Protein AF-A0A1G9ZPM6-F1 (afdb_monomer_lite)

pLDDT: mean 89.43, std 8.9, range [43.12, 97.5]

Foldseek 3Di:
DPPPDVVVVVDPDDPDQQADFQWDWWKWWFWADPVRHTPPDTDTQPDWPDKDKDKDWDKDWQFDPPDPVRHTDDIDTDDIWIKIKTKGQDDDLVNVLLQLLWDKDKDWDAWDKDWFDKDFDAAFDKDFDQAFLWDPKWKWFPDKDAKDKFFKDWPDDDAFPWGKGKDWHAQDPAKWKKKKFFAFKAPDAQALHPTWIWMDIRDPPDDTDDIDRADQDWDDDPRGMTMHIGGHGRGMDDGGIMIMIIIHHIGITFDEPQQKDDDRVVSRRRMIGGHNRHPQHHRGMMTMIIIHDTDMDIDIDGPPNPWIKTWMWIFIDTPGHFTKIKTFGMWTKDWDDDFDDPPDDDRTMTMIMIIFDFCCVVVVPARTMDIDGPD

Secondary structure (DSSP, 8-state):
-----GGGTSPPSS--TTS--B--EEEEEEEPPTTS---S-PEE---EEEEEEEEEEEEEEEE-SSSTT--EEEEEEEEEEEEEEEEE----HHHHHHHTT-EEEEEEE--EEEEEEEEEE-TTEEEE-SSSS-EEEEEEEEEEEPPEEPPPEESS-SS---EEEEEE----SS-EEEEEEEEE--SSTT--TT-EEEEEES-TTSPPPPPEE--SSPEE-GGGEEEEEE--TT----TT-EEEEEEEPPEEEPPBTTTBB--HHHHTTTEEEE-TT--SPTTEEEEEEEEE--EEEEEEETT--S--EEEEEEEE--SBS--EEEEEEEEEEEEEEEEE-SSSSSPPEEEEEEEEPP-TTT-SSSSSEEEEE--

Structure (mmCIF, N/CA/C/O backbone):
data_AF-A0A1G9ZPM6-F1
#
_entry.id   AF-A0A1G9ZPM6-F1
#
loop_
_atom_site.group_PDB
_atom_site.id
_atom_site.type_symbol
_atom_site.label_atom_id
_atom_site.label_alt_id
_atom_site.label_comp_id
_atom_site.label_asym_id
_atom_site.label_entity_id
_atom_site.label_seq_id
_atom_site.pdbx_PDB_ins_code
_atom_site.Cartn_x
_atom_site.Cartn_y
_atom_site.Cartn_z
_atom_site.occupancy
_atom_site.B_iso_or_equiv
_atom_site.auth_seq_id
_atom_site.auth_comp_id
_atom_site.auth_asym_id
_atom_site.auth_atom_id
_atom_site.pdbx_PDB_model_num
ATOM 1 N N . MET A 1 1 ? -32.302 -15.565 52.094 1.00 43.12 1 MET A N 1
ATOM 2 C CA . MET A 1 1 ? -31.490 -14.335 52.180 1.00 43.12 1 MET A CA 1
ATOM 3 C C . MET A 1 1 ? -30.224 -14.688 52.952 1.00 43.12 1 MET A C 1
ATOM 5 O O . MET A 1 1 ? -30.285 -14.822 54.166 1.00 43.12 1 MET A O 1
ATOM 9 N N . PHE A 1 2 ? -29.119 -14.986 52.264 1.00 43.81 2 PHE A N 1
ATOM 10 C CA . PHE A 1 2 ? -27.817 -15.063 52.931 1.00 43.81 2 PHE A CA 1
ATOM 11 C C . PHE A 1 2 ? -27.361 -13.618 53.142 1.00 43.81 2 PHE A C 1
ATOM 13 O O . PHE A 1 2 ? -27.160 -12.905 52.164 1.00 43.81 2 PHE A O 1
ATOM 20 N N . ASN A 1 3 ? -27.262 -13.170 54.396 1.00 47.06 3 ASN A N 1
ATOM 21 C CA . ASN A 1 3 ? -26.647 -11.882 54.720 1.00 47.06 3 ASN A CA 1
ATOM 22 C C . ASN A 1 3 ? -25.144 -11.999 54.443 1.00 47.06 3 ASN A C 1
ATOM 24 O O . ASN A 1 3 ? -24.368 -12.400 55.310 1.00 47.06 3 ASN A O 1
ATOM 28 N N . PHE A 1 4 ? -24.753 -11.717 53.203 1.00 53.91 4 PHE A N 1
ATOM 29 C CA . PHE A 1 4 ? -23.359 -11.544 52.827 1.00 53.91 4 PHE A CA 1
ATOM 30 C C . PHE A 1 4 ? -22.902 -10.188 53.364 1.00 53.91 4 PHE A C 1
ATOM 32 O O . PHE A 1 4 ? -23.288 -9.136 52.860 1.00 53.91 4 PHE A O 1
ATOM 39 N N . ASP A 1 5 ? -22.131 -10.218 54.444 1.00 63.00 5 ASP A N 1
ATOM 40 C CA . ASP A 1 5 ? -21.586 -9.016 55.058 1.00 63.00 5 ASP A CA 1
ATOM 41 C C . ASP A 1 5 ? -20.347 -8.556 54.278 1.00 63.00 5 ASP A C 1
ATOM 43 O O . ASP A 1 5 ? -19.243 -9.069 54.475 1.00 63.00 5 ASP A O 1
ATOM 47 N N . LEU A 1 6 ? -20.533 -7.591 53.373 1.00 64.44 6 LEU A N 1
ATOM 48 C CA . LEU A 1 6 ? -19.437 -6.958 52.631 1.00 64.44 6 LEU A CA 1
ATOM 49 C C . LEU A 1 6 ? -18.390 -6.337 53.569 1.00 64.44 6 LEU A C 1
ATOM 51 O O . LEU A 1 6 ? -17.217 -6.274 53.204 1.00 64.44 6 LEU A O 1
ATOM 55 N N . GLN A 1 7 ? -18.766 -5.951 54.796 1.00 63.56 7 GLN A N 1
ATOM 56 C CA . GLN A 1 7 ? -17.832 -5.388 55.774 1.00 63.56 7 GLN A CA 1
ATOM 57 C C . GLN A 1 7 ? -16.847 -6.427 56.323 1.00 63.56 7 GLN A C 1
ATOM 59 O O . GLN A 1 7 ? -15.816 -6.044 56.860 1.00 63.56 7 GLN A O 1
ATOM 64 N N . ARG A 1 8 ? -17.105 -7.734 56.158 1.00 59.44 8 ARG A N 1
ATOM 65 C CA . ARG A 1 8 ? -16.121 -8.788 56.480 1.00 59.44 8 ARG A CA 1
ATOM 66 C C . ARG A 1 8 ? -15.035 -8.945 55.420 1.00 59.44 8 ARG A C 1
ATOM 68 O O . ARG A 1 8 ? -13.970 -9.473 55.729 1.00 59.44 8 ARG A O 1
ATOM 75 N N . PHE A 1 9 ? -15.307 -8.524 54.185 1.00 62.97 9 PHE A N 1
ATOM 76 C CA . PHE A 1 9 ? -14.339 -8.535 53.084 1.00 62.97 9 PHE A CA 1
ATOM 77 C C . PHE A 1 9 ? -13.653 -7.178 52.906 1.00 62.97 9 PHE A C 1
ATOM 79 O O . PHE A 1 9 ? -12.525 -7.122 52.413 1.00 62.97 9 PHE A O 1
ATOM 86 N N . ALA A 1 10 ? -14.297 -6.095 53.349 1.00 59.88 10 ALA A N 1
ATOM 87 C CA . ALA A 1 10 ? -13.626 -4.831 53.600 1.00 59.88 10 ALA A CA 1
ATOM 88 C C . ALA A 1 10 ? -12.666 -5.011 54.788 1.00 59.88 10 ALA A C 1
ATOM 90 O O . ALA A 1 10 ? -13.067 -5.418 55.878 1.00 59.88 10 ALA A O 1
ATOM 91 N N . ARG A 1 11 ? -11.371 -4.751 54.586 1.00 59.53 11 ARG A N 1
ATOM 92 C CA . ARG A 1 11 ? -10.401 -4.788 55.688 1.00 59.53 11 ARG A CA 1
ATOM 93 C C . ARG A 1 11 ? -10.688 -3.629 56.652 1.00 59.53 11 ARG A C 1
ATOM 95 O O . ARG A 1 11 ? -11.246 -2.610 56.251 1.00 59.53 11 ARG A O 1
ATOM 102 N N . ALA A 1 12 ? -10.343 -3.805 57.930 1.00 56.78 12 ALA A N 1
ATOM 103 C CA . ALA A 1 12 ? -10.620 -2.829 58.985 1.00 56.78 12 ALA A CA 1
ATOM 104 C C . ALA A 1 12 ? -10.199 -1.404 58.573 1.00 56.78 12 ALA A C 1
ATOM 106 O O . ALA A 1 12 ? -9.110 -1.209 58.034 1.00 56.78 12 ALA A O 1
ATOM 107 N N . SER A 1 13 ? -11.080 -0.432 58.840 1.00 53.78 13 SER A N 1
ATOM 108 C CA . SER A 1 13 ? -10.932 0.994 58.520 1.00 53.78 13 SER A CA 1
ATOM 109 C C . SER A 1 13 ? -9.545 1.538 58.895 1.00 53.78 13 SER A C 1
ATOM 111 O O . SER A 1 13 ? -9.272 1.808 60.064 1.00 53.78 13 SER A O 1
ATOM 113 N N . GLY A 1 14 ? -8.693 1.734 57.887 1.00 60.62 14 GLY A N 1
ATOM 114 C CA . GLY A 1 14 ? -7.351 2.307 57.974 1.00 60.62 14 GLY A CA 1
ATOM 115 C C . GLY A 1 14 ? -6.785 2.545 56.570 1.00 60.62 14 GLY A C 1
ATOM 116 O O . GLY A 1 14 ? -7.245 1.933 55.610 1.00 60.62 14 GLY A O 1
ATOM 117 N N . SER A 1 15 ? -5.814 3.454 56.427 1.00 66.12 15 SER A N 1
ATOM 118 C CA . SER A 1 15 ? -5.108 3.646 55.151 1.00 66.12 15 SER A CA 1
ATOM 119 C C . SER A 1 15 ? -4.204 2.440 54.898 1.00 66.12 15 SER A C 1
ATOM 121 O O . SER A 1 15 ? -3.139 2.323 55.506 1.00 66.12 15 SER A O 1
ATOM 123 N N . ASN A 1 16 ? -4.653 1.515 54.049 1.00 68.94 16 ASN A N 1
ATOM 124 C CA . ASN A 1 16 ? -3.922 0.295 53.735 1.00 68.94 16 ASN A CA 1
ATOM 125 C C . ASN A 1 16 ? -3.268 0.410 52.364 1.00 68.94 16 ASN A C 1
ATOM 127 O O . ASN A 1 16 ? -3.902 0.718 51.358 1.00 68.94 16 ASN A O 1
ATOM 131 N N . ALA A 1 17 ? -1.985 0.077 52.318 1.00 71.19 17 ALA A N 1
ATOM 132 C CA . ALA A 1 17 ? -1.193 0.149 51.101 1.00 71.19 17 ALA A CA 1
ATOM 133 C C . ALA A 1 17 ? -1.642 -0.868 50.020 1.00 71.19 17 ALA A C 1
ATOM 135 O O . ALA A 1 17 ? -1.248 -0.730 48.864 1.00 71.19 17 ALA A O 1
ATOM 136 N N . GLU A 1 18 ? -2.439 -1.873 50.397 1.00 70.44 18 GLU A N 1
ATOM 137 C CA . GLU A 1 18 ? -3.008 -2.918 49.527 1.00 70.44 18 GLU A CA 1
ATOM 138 C C . GLU A 1 18 ? -4.308 -2.489 48.824 1.00 70.44 18 GLU A C 1
ATOM 140 O O . GLU A 1 18 ? -4.729 -3.140 47.875 1.00 70.44 18 GLU A O 1
ATOM 145 N N . ASP A 1 19 ? -4.943 -1.398 49.265 1.00 73.38 19 ASP A N 1
ATOM 146 C CA . ASP A 1 19 ? -6.141 -0.848 48.609 1.00 73.38 19 ASP A CA 1
ATOM 147 C C . ASP A 1 19 ? -5.768 0.153 47.495 1.00 73.38 19 ASP A C 1
ATOM 149 O O . ASP A 1 19 ? -6.628 0.648 46.768 1.00 73.38 19 ASP A O 1
ATOM 153 N N . LEU A 1 20 ? -4.469 0.445 47.340 1.00 81.88 20 LEU A N 1
ATOM 154 C CA . LEU A 1 20 ? -3.934 1.265 46.257 1.00 81.88 20 LEU A CA 1
ATOM 155 C C . LEU A 1 20 ? -3.862 0.440 44.971 1.00 81.88 20 LEU A C 1
ATOM 157 O O . LEU A 1 20 ? -3.212 -0.603 44.940 1.00 81.88 20 LEU A O 1
ATOM 161 N N . MET A 1 21 ? -4.484 0.942 43.907 1.00 82.19 21 MET A N 1
ATOM 162 C CA . MET A 1 21 ? -4.543 0.262 42.617 1.00 82.19 21 MET A CA 1
ATOM 163 C C . MET A 1 21 ? -3.513 0.833 41.641 1.00 82.19 21 MET A C 1
ATOM 165 O O . MET A 1 21 ? -3.539 2.020 41.319 1.00 82.19 21 MET A O 1
ATOM 169 N N . LEU A 1 22 ? -2.636 -0.033 41.137 1.00 86.62 22 LEU A N 1
ATOM 170 C CA . LEU A 1 22 ? -1.854 0.188 39.926 1.00 86.62 22 LEU A CA 1
ATOM 171 C C . LEU A 1 22 ? -2.395 -0.768 38.862 1.00 86.62 22 LEU A C 1
ATOM 173 O O . LEU A 1 22 ? -2.007 -1.936 38.811 1.00 86.62 22 LEU A O 1
ATOM 177 N N . GLY A 1 23 ? -3.363 -0.273 38.091 1.00 85.88 23 GLY A N 1
ATOM 178 C CA . GLY A 1 23 ? -4.152 -1.071 37.161 1.00 85.88 23 GLY A CA 1
ATOM 179 C C . GLY A 1 23 ? -3.334 -1.604 35.987 1.00 85.88 23 GLY A C 1
ATOM 180 O O . GLY A 1 23 ? -2.568 -0.873 35.370 1.00 85.88 23 GLY A O 1
ATOM 181 N N . ALA A 1 24 ? -3.546 -2.875 35.682 1.00 90.31 24 ALA A N 1
ATOM 182 C CA . ALA A 1 24 ? -3.179 -3.534 34.441 1.00 90.31 24 ALA A CA 1
ATOM 183 C C . ALA A 1 24 ? -4.217 -4.637 34.198 1.00 90.31 24 ALA A C 1
ATOM 185 O O . ALA A 1 24 ? -4.926 -5.047 35.126 1.00 90.31 24 ALA A O 1
ATOM 186 N N . GLY A 1 25 ? -4.371 -5.072 32.955 1.00 93.06 25 GLY A N 1
ATOM 187 C CA . GLY A 1 25 ? -5.345 -6.101 32.634 1.00 93.06 25 GLY A CA 1
ATOM 188 C C . GLY A 1 25 ? -5.528 -6.310 31.145 1.00 93.06 25 GLY A C 1
ATOM 189 O O . GLY A 1 25 ? -4.939 -5.620 30.316 1.00 93.06 25 GLY A O 1
ATOM 190 N N . THR A 1 26 ? -6.377 -7.276 30.826 1.00 95.00 26 THR A N 1
ATOM 191 C CA . THR A 1 26 ? -6.689 -7.675 29.459 1.00 95.00 26 THR A CA 1
ATOM 192 C C . THR A 1 26 ? -8.137 -7.353 29.132 1.00 95.00 26 THR A C 1
ATOM 194 O O . THR A 1 26 ? -9.034 -7.573 29.950 1.00 95.00 26 THR A O 1
ATOM 197 N N . VAL A 1 27 ? -8.368 -6.866 27.914 1.00 95.94 27 VAL A N 1
ATOM 198 C CA . VAL A 1 27 ? -9.701 -6.556 27.400 1.00 95.94 27 VAL A CA 1
ATOM 199 C C . VAL A 1 27 ? -10.060 -7.538 26.292 1.00 95.94 27 VAL A C 1
ATOM 201 O O . VAL A 1 27 ? -9.282 -7.770 25.365 1.00 95.94 27 VAL A O 1
ATOM 204 N N . TYR A 1 28 ? -11.263 -8.092 26.383 1.00 96.06 28 TYR A N 1
ATOM 205 C CA . TYR A 1 28 ? -11.868 -8.904 25.342 1.00 96.06 28 TYR A CA 1
ATOM 206 C C . TYR A 1 28 ? -13.174 -8.279 24.879 1.00 96.06 28 TYR A C 1
ATOM 208 O O . TYR A 1 28 ? -13.963 -7.791 25.693 1.00 96.06 28 TYR A O 1
ATOM 216 N N . PHE A 1 29 ? -13.435 -8.366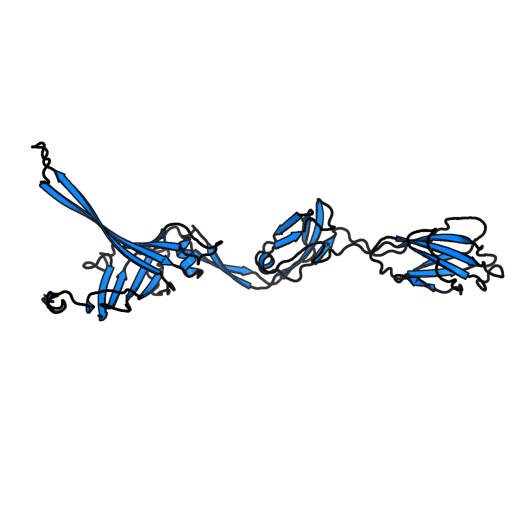 23.581 1.00 95.44 29 PHE A N 1
ATOM 217 C CA . PHE A 1 29 ? -14.684 -7.924 22.986 1.00 95.44 29 PHE A CA 1
ATOM 218 C C . PHE A 1 29 ? -15.294 -9.018 22.118 1.00 95.44 29 PHE A C 1
ATOM 220 O O . PHE A 1 29 ? -14.640 -9.613 21.266 1.00 95.44 29 PHE A O 1
ATOM 227 N N . GLU A 1 30 ? -16.579 -9.261 22.318 1.00 95.06 30 GLU A N 1
ATOM 228 C CA . GLU A 1 30 ? -17.388 -10.138 21.486 1.00 95.06 30 GLU A CA 1
ATOM 229 C C . GLU A 1 30 ? -18.383 -9.278 20.718 1.00 95.06 30 GLU A C 1
ATOM 231 O O . GLU A 1 30 ? -19.314 -8.733 21.307 1.00 95.06 30 GLU A O 1
ATOM 236 N N . ARG A 1 31 ? -18.230 -9.182 19.397 1.00 92.69 31 ARG A N 1
ATOM 237 C CA . ARG A 1 31 ? -19.213 -8.500 18.551 1.00 92.69 31 ARG A CA 1
ATOM 238 C C . ARG A 1 31 ? -20.458 -9.374 18.395 1.00 92.69 31 ARG A C 1
ATOM 240 O O . ARG A 1 31 ? -20.356 -10.545 18.033 1.00 92.69 31 ARG A O 1
ATOM 247 N N . PHE A 1 32 ? -21.633 -8.796 18.623 1.00 93.12 32 PHE A N 1
ATOM 248 C CA . PHE A 1 32 ? -22.908 -9.456 18.359 1.00 93.12 32 PHE A CA 1
ATOM 249 C C . PHE A 1 32 ? -23.191 -9.524 16.857 1.00 93.12 32 PHE A C 1
ATOM 251 O O . PHE A 1 32 ? -22.712 -8.711 16.059 1.00 93.12 32 PHE A O 1
ATOM 258 N N . THR A 1 33 ? -23.994 -10.508 16.466 1.00 87.38 33 THR A N 1
ATOM 259 C CA . THR A 1 33 ? -24.477 -10.662 15.089 1.00 87.38 33 THR A CA 1
ATOM 260 C C . THR A 1 33 ? -25.351 -9.474 14.667 1.00 87.38 33 THR A C 1
ATOM 262 O O . THR A 1 33 ? -25.787 -8.671 15.493 1.00 87.38 33 THR A O 1
ATOM 265 N N . LYS A 1 34 ? -25.677 -9.360 13.369 1.00 81.81 34 LYS A N 1
ATOM 266 C CA . LYS A 1 34 ? -26.583 -8.303 12.866 1.00 81.81 34 LYS A CA 1
ATOM 267 C C . LYS A 1 34 ? -27.977 -8.360 13.511 1.00 81.81 34 LYS A C 1
ATOM 269 O O . LYS A 1 34 ? -28.673 -7.351 13.549 1.00 81.81 34 LYS A O 1
ATOM 274 N N . GLN A 1 35 ? -28.363 -9.521 14.036 1.00 84.19 35 GLN A N 1
ATOM 275 C CA . GLN A 1 35 ? -29.603 -9.761 14.769 1.00 84.19 35 GLN A CA 1
ATOM 276 C C . GLN A 1 35 ? -29.512 -9.359 16.252 1.00 84.19 35 GLN A C 1
ATOM 278 O O . GLN A 1 35 ? -30.532 -9.342 16.931 1.00 84.19 35 GLN A O 1
ATOM 283 N N . GLY A 1 36 ? -28.326 -8.981 16.740 1.00 82.44 36 GLY A N 1
ATOM 284 C CA . GLY A 1 36 ? -28.088 -8.601 18.133 1.00 82.44 36 GLY A CA 1
ATOM 285 C C . GLY A 1 36 ? -27.777 -9.776 19.059 1.00 82.44 36 GLY A C 1
ATOM 286 O O . GLY A 1 36 ? -27.738 -9.580 20.269 1.00 82.44 36 GLY A O 1
ATOM 287 N N . GLU A 1 37 ? -27.540 -10.967 18.505 1.00 87.00 37 GLU A N 1
ATOM 288 C CA . GLU A 1 37 ? -27.259 -12.173 19.287 1.00 87.00 37 GLU A CA 1
ATOM 289 C C . GLU A 1 37 ? -25.756 -12.337 19.573 1.00 87.00 37 GLU A C 1
ATOM 291 O O . GLU A 1 37 ? -24.946 -12.080 18.668 1.00 87.00 37 GLU A O 1
ATOM 296 N N . PRO A 1 38 ? -25.376 -12.813 20.774 1.00 88.50 38 PRO A N 1
ATOM 297 C CA . PRO A 1 38 ? -24.012 -13.226 21.094 1.00 88.50 38 PRO A CA 1
ATOM 298 C C . PRO A 1 38 ? -23.495 -14.312 20.139 1.00 88.50 38 PRO A C 1
ATOM 300 O O . PRO A 1 38 ? -24.234 -15.200 19.716 1.00 88.50 38 PRO A O 1
ATOM 303 N N . THR A 1 39 ? -22.209 -14.254 19.808 1.00 87.88 39 THR A N 1
ATOM 304 C CA . THR A 1 39 ? -21.502 -15.262 19.000 1.00 87.88 39 THR A CA 1
ATOM 305 C C . THR A 1 39 ? -20.779 -16.307 19.856 1.00 87.88 39 THR A C 1
ATOM 307 O O . THR A 1 39 ? -20.433 -17.375 19.357 1.00 87.88 39 THR A O 1
ATOM 310 N N . GLY A 1 40 ? -20.541 -16.012 21.135 1.00 86.12 40 GLY A N 1
ATOM 311 C CA . GLY A 1 40 ? -19.741 -16.804 22.068 1.00 86.12 40 GLY A CA 1
ATOM 312 C C . GLY A 1 40 ? -18.228 -16.702 21.850 1.00 86.12 40 GLY A C 1
ATOM 313 O O . GLY A 1 40 ? -17.477 -17.398 22.531 1.00 86.12 40 GLY A O 1
ATOM 314 N N . ILE A 1 41 ? -17.766 -15.867 20.912 1.00 87.81 41 ILE A N 1
ATOM 315 C CA . ILE A 1 41 ? -16.351 -15.755 20.541 1.00 87.81 41 ILE A CA 1
ATOM 316 C C . ILE A 1 41 ? -15.802 -14.415 21.030 1.00 87.81 41 ILE A C 1
ATOM 318 O O . ILE A 1 41 ? -16.115 -13.356 20.489 1.00 87.81 41 ILE A O 1
ATOM 322 N N . LEU A 1 42 ? -14.945 -14.477 22.047 1.00 89.88 42 LEU A N 1
ATOM 323 C CA . LEU A 1 42 ? -14.233 -13.320 22.580 1.00 89.88 42 LEU A CA 1
ATOM 324 C C . LEU A 1 42 ? -12.969 -13.054 21.756 1.00 89.88 42 LEU A C 1
ATOM 326 O O . LEU A 1 42 ? -12.091 -13.911 21.659 1.00 89.88 42 LEU A O 1
ATOM 330 N N . HIS A 1 43 ? -12.866 -11.856 21.188 1.00 91.19 43 HIS A N 1
ATOM 331 C CA . HIS A 1 43 ? -11.659 -11.373 20.529 1.00 91.19 43 HIS A CA 1
ATOM 332 C C . HIS A 1 43 ? -10.785 -10.606 21.525 1.00 91.19 43 HIS A C 1
ATOM 334 O O . HIS A 1 43 ? -11.293 -9.802 22.304 1.00 91.19 43 HIS A O 1
ATOM 340 N N . HIS A 1 44 ? -9.478 -10.857 21.502 1.00 93.44 44 HIS A N 1
ATOM 341 C CA . HIS A 1 44 ? -8.511 -10.155 22.341 1.00 93.44 44 HIS A CA 1
ATOM 342 C C . HIS A 1 44 ? -8.204 -8.776 21.745 1.00 93.44 44 HIS A C 1
ATOM 344 O O . HIS A 1 44 ? -7.752 -8.683 20.609 1.00 93.44 44 HIS A O 1
ATOM 350 N N . CYS A 1 45 ? -8.410 -7.709 22.516 1.00 92.38 45 CYS A N 1
ATOM 351 C CA . CYS A 1 45 ? -8.294 -6.324 22.042 1.00 92.38 45 CYS A CA 1
ATOM 352 C C . CYS A 1 45 ? -6.853 -5.798 21.918 1.00 92.38 45 CYS A C 1
ATOM 354 O O . CYS A 1 45 ? -6.659 -4.647 21.538 1.00 92.38 45 CYS A O 1
ATOM 356 N N . GLY A 1 46 ? -5.855 -6.628 22.220 1.00 91.62 46 GLY A N 1
ATOM 357 C CA . GLY A 1 46 ? -4.448 -6.224 22.204 1.00 91.62 46 GLY A CA 1
ATOM 358 C C . GLY A 1 46 ? -4.106 -5.339 23.398 1.00 91.62 46 GLY A C 1
ATOM 359 O O . GLY A 1 46 ? -4.777 -5.395 24.434 1.00 91.62 46 GLY A O 1
ATOM 360 N N . ASN A 1 47 ? -3.061 -4.528 23.258 1.00 92.06 47 ASN A N 1
ATOM 361 C CA . ASN A 1 47 ? -2.715 -3.513 24.239 1.00 92.06 47 ASN A CA 1
ATOM 362 C C . ASN A 1 47 ? -3.727 -2.350 24.241 1.00 92.06 47 ASN A C 1
ATOM 364 O O . ASN A 1 47 ? -3.950 -1.680 23.227 1.00 92.06 47 ASN A O 1
ATOM 368 N N . VAL A 1 48 ? -4.314 -2.107 25.415 1.00 93.62 48 VAL A N 1
ATOM 369 C CA . VAL A 1 48 ? -5.253 -1.015 25.684 1.00 93.62 48 VAL A CA 1
ATOM 370 C C . VAL A 1 48 ? -4.656 -0.151 26.794 1.00 93.62 48 VAL A C 1
ATOM 372 O O . VAL A 1 48 ? -4.694 -0.523 27.966 1.00 93.62 48 VAL A O 1
ATOM 375 N N . ASP A 1 49 ? -4.102 1.003 26.425 1.00 93.44 49 ASP A N 1
ATOM 376 C CA . ASP A 1 49 ? -3.313 1.861 27.324 1.00 93.44 49 ASP A CA 1
ATOM 377 C C . ASP A 1 49 ? -4.149 2.482 28.448 1.00 93.44 49 ASP A C 1
ATOM 379 O O . ASP A 1 49 ? -3.635 2.826 29.514 1.00 93.44 49 ASP A O 1
ATOM 383 N N . SER A 1 50 ? -5.452 2.650 28.219 1.00 93.38 50 SER A N 1
ATOM 384 C CA . SER A 1 50 ? -6.370 3.132 29.245 1.00 93.38 50 SER A CA 1
ATOM 385 C C . SER A 1 50 ? -7.731 2.465 29.141 1.00 93.38 50 SER A C 1
ATOM 387 O O . SER A 1 50 ? -8.241 2.247 28.045 1.00 93.38 50 SER A O 1
ATOM 389 N N . PHE A 1 51 ? -8.327 2.165 30.295 1.00 94.50 51 PHE A N 1
ATOM 390 C CA . PHE A 1 51 ? -9.681 1.635 30.424 1.00 94.50 51 PHE A CA 1
ATOM 391 C C . PHE A 1 51 ? -10.404 2.417 31.520 1.00 94.50 51 PHE A C 1
ATOM 393 O O . PHE A 1 51 ? -10.167 2.211 32.710 1.00 94.50 51 PHE A O 1
ATOM 400 N N . ASN A 1 52 ? -11.275 3.340 31.123 1.00 94.69 52 ASN A N 1
ATOM 401 C CA . ASN A 1 52 ? -11.920 4.274 32.042 1.00 94.69 52 ASN A CA 1
ATOM 402 C C . ASN A 1 52 ? -13.425 4.019 32.099 1.00 94.69 52 ASN A C 1
ATOM 404 O O . ASN A 1 52 ? -14.131 4.351 31.151 1.00 94.69 52 ASN A O 1
ATOM 408 N N . LEU A 1 53 ? -13.923 3.474 33.213 1.00 94.25 53 LEU A N 1
ATOM 409 C CA . LEU A 1 53 ? -15.357 3.312 33.475 1.00 94.25 53 LEU A CA 1
ATOM 410 C C . LEU A 1 53 ? -15.920 4.557 34.178 1.00 94.25 53 LEU A C 1
ATOM 412 O O . LEU A 1 53 ? -15.499 4.903 35.279 1.00 94.25 53 LEU A O 1
ATOM 416 N N . THR A 1 54 ? -16.906 5.199 33.560 1.00 94.00 54 THR A N 1
ATOM 417 C CA . THR A 1 54 ? -17.621 6.371 34.080 1.00 94.00 54 THR A CA 1
ATOM 418 C C . THR A 1 54 ? -19.097 6.038 34.274 1.00 94.00 54 THR A C 1
ATOM 420 O O . THR A 1 54 ? -19.753 5.581 33.339 1.00 94.00 54 THR A O 1
ATOM 423 N N . THR A 1 55 ? -19.639 6.314 35.462 1.00 90.62 55 THR A N 1
ATOM 424 C CA . THR A 1 55 ? -21.082 6.225 35.732 1.00 90.62 55 THR A CA 1
ATOM 425 C C . THR A 1 55 ? -21.676 7.627 35.784 1.00 90.62 55 THR A C 1
ATOM 427 O O . THR A 1 55 ? -21.376 8.410 36.682 1.00 90.62 55 THR A O 1
ATOM 430 N N . GLU A 1 56 ? -22.531 7.943 34.820 1.00 88.50 56 GLU A N 1
ATOM 431 C CA . GLU A 1 56 ? -23.231 9.217 34.704 1.00 88.50 56 GLU A CA 1
ATOM 432 C C . GLU A 1 56 ? -24.625 9.091 35.324 1.00 88.50 56 GLU A C 1
ATOM 434 O O . GLU A 1 56 ? -25.406 8.213 34.949 1.00 88.50 56 GLU A O 1
ATOM 439 N N . VAL A 1 57 ? -24.950 9.981 36.264 1.00 88.75 57 VAL A N 1
ATOM 440 C CA . VAL A 1 57 ? -26.261 10.039 36.919 1.00 88.75 57 VAL A CA 1
ATOM 441 C C . VAL A 1 57 ? -26.910 11.376 36.592 1.00 88.75 57 VAL A C 1
ATOM 443 O O . VAL A 1 57 ? -26.372 12.430 36.920 1.00 88.75 57 VAL A O 1
ATOM 446 N N . THR A 1 58 ? -28.069 11.346 35.938 1.00 87.75 58 THR A N 1
ATOM 447 C CA . THR A 1 58 ? -28.838 12.553 35.615 1.00 87.75 58 THR A CA 1
ATOM 448 C C . THR A 1 58 ? -29.989 12.709 36.597 1.00 87.75 58 THR A C 1
ATOM 450 O O . THR A 1 58 ? -30.862 11.838 36.688 1.00 87.75 58 THR A O 1
ATOM 453 N N . THR A 1 59 ? -30.017 13.830 37.315 1.00 90.12 59 THR A N 1
ATOM 454 C CA . THR A 1 59 ? -31.063 14.159 38.288 1.00 90.12 59 THR A CA 1
ATOM 455 C C . THR A 1 59 ? -31.932 15.316 37.803 1.00 90.12 59 THR A C 1
ATOM 457 O O . THR A 1 59 ? -31.505 16.178 37.037 1.00 90.12 59 THR A O 1
ATOM 460 N N . VAL A 1 60 ? -33.187 15.328 38.245 1.00 86.81 60 VAL A N 1
ATOM 461 C CA . VAL A 1 60 ? -34.073 16.486 38.142 1.00 86.81 60 VAL A CA 1
ATOM 462 C C . VAL A 1 60 ? -34.292 17.012 39.549 1.00 86.81 60 VAL A C 1
ATOM 464 O O . VAL A 1 60 ? -34.783 16.292 40.421 1.00 86.81 60 VAL A O 1
ATOM 467 N N . SER A 1 61 ? -33.929 18.273 39.762 1.00 88.88 61 SER A N 1
ATOM 468 C CA . SER A 1 61 ? -34.072 18.959 41.040 1.00 88.88 61 SER A CA 1
ATOM 469 C C . SER A 1 61 ? -35.229 19.957 41.018 1.00 88.88 61 SER A C 1
ATOM 471 O O . SER A 1 61 ? -35.500 20.642 40.027 1.00 88.88 61 SER A O 1
ATOM 473 N N . LYS A 1 62 ? -35.943 20.043 42.139 1.00 86.31 62 LYS A N 1
ATOM 474 C CA . LYS A 1 62 ? -36.993 21.026 42.383 1.00 86.31 62 LYS A CA 1
ATOM 475 C C . LYS A 1 62 ? -36.550 21.951 43.501 1.00 86.31 62 LYS A C 1
ATOM 477 O O . LYS A 1 62 ? -36.562 21.570 44.667 1.00 86.31 62 LYS A O 1
ATOM 482 N N . ASN A 1 63 ? -36.247 23.192 43.141 1.00 86.94 63 ASN A N 1
ATOM 483 C CA . ASN A 1 63 ? -35.984 24.246 44.112 1.00 86.94 63 ASN A CA 1
ATOM 484 C C . ASN A 1 63 ? -37.283 24.951 44.512 1.00 86.94 63 ASN A C 1
ATOM 486 O O . ASN A 1 63 ? -38.184 25.177 43.689 1.00 86.94 63 ASN A O 1
ATOM 490 N N . SER A 1 64 ? -37.365 25.324 45.786 1.00 78.38 64 SER A N 1
ATOM 491 C CA . SER A 1 64 ? -38.438 26.139 46.330 1.00 78.38 64 SER A CA 1
ATOM 492 C C . SER A 1 64 ? -38.515 27.443 45.558 1.00 78.38 64 SER A C 1
ATOM 494 O O . SER A 1 64 ? -37.513 28.089 45.264 1.00 78.38 64 SER A O 1
ATOM 496 N N . SER A 1 65 ? -39.727 27.825 45.178 1.00 83.88 65 SER A N 1
ATOM 497 C CA . SER A 1 65 ? -39.983 29.108 44.515 1.00 83.88 65 SER A CA 1
ATOM 498 C C . SER A 1 65 ? -40.610 30.131 45.455 1.00 83.88 65 SER A C 1
ATOM 500 O O . SER A 1 65 ? -41.012 31.198 45.008 1.00 83.88 65 SER A O 1
ATOM 502 N N . MET A 1 66 ? -40.706 29.794 46.743 1.00 76.81 66 MET A N 1
ATOM 503 C CA . MET A 1 66 ? -41.400 30.594 47.752 1.00 76.81 66 MET A CA 1
ATOM 504 C C . MET A 1 66 ? -40.494 31.628 48.422 1.00 76.81 66 MET A C 1
ATOM 506 O O . MET A 1 66 ? -40.990 32.592 48.996 1.00 76.81 66 MET A O 1
ATOM 510 N N . THR A 1 67 ? -39.176 31.449 48.342 1.00 64.19 67 THR A N 1
ATOM 511 C CA . THR A 1 67 ? -38.187 32.378 48.892 1.00 64.19 67 THR A CA 1
ATOM 512 C C . THR A 1 67 ? -37.109 32.662 47.854 1.00 64.19 67 THR A C 1
ATOM 514 O O . THR A 1 67 ? -36.823 31.842 46.976 1.00 64.19 67 THR A O 1
ATOM 517 N N . SER A 1 68 ? -36.490 33.839 47.946 1.00 72.75 68 SER A N 1
ATOM 518 C CA . SER A 1 68 ? -35.373 34.221 47.073 1.00 72.75 68 SER A CA 1
ATOM 519 C C . SER A 1 68 ? -34.166 33.287 47.208 1.00 72.75 68 SER A C 1
ATOM 521 O O . SER A 1 68 ? -33.373 33.205 46.277 1.00 72.75 68 SER A O 1
ATOM 523 N N . ALA A 1 69 ? -34.058 32.555 48.322 1.00 77.31 69 ALA A N 1
ATOM 524 C CA . ALA A 1 69 ? -32.983 31.607 48.600 1.00 77.31 69 ALA A CA 1
ATOM 525 C C . ALA A 1 69 ? -33.023 30.338 47.725 1.00 77.31 69 ALA A C 1
ATOM 527 O O . ALA A 1 69 ? -32.004 29.668 47.604 1.00 77.31 69 ALA A O 1
ATOM 528 N N . ARG A 1 70 ? -34.165 30.023 47.084 1.00 76.38 70 ARG A N 1
ATOM 529 C CA . ARG A 1 70 ? -34.317 28.900 46.132 1.00 76.38 70 ARG A CA 1
ATOM 530 C C . ARG A 1 70 ? -33.762 27.559 46.646 1.00 76.38 70 ARG A C 1
ATOM 532 O O . ARG A 1 70 ? -33.097 26.836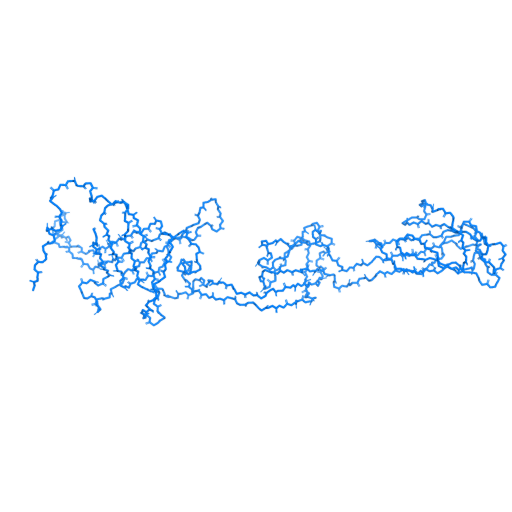 45.911 1.00 76.38 70 ARG A O 1
ATOM 539 N N . GLU A 1 71 ? -34.066 27.223 47.895 1.00 83.25 71 GLU A N 1
ATOM 540 C CA . GLU A 1 71 ? -33.592 25.999 48.558 1.00 83.25 71 GLU A CA 1
ATOM 541 C C . GLU A 1 71 ? -34.086 24.724 47.852 1.00 83.25 71 GLU A C 1
ATOM 543 O O . GLU A 1 71 ? -35.229 24.667 47.390 1.00 83.25 71 GLU A O 1
ATOM 548 N N . LEU A 1 72 ? -33.240 23.694 47.773 1.00 85.69 72 LEU A N 1
ATOM 549 C CA . LEU A 1 72 ? -33.570 22.408 47.153 1.00 85.69 72 LEU A CA 1
ATOM 550 C C . LEU A 1 72 ? -34.637 21.665 47.971 1.00 85.69 72 LEU A C 1
ATOM 552 O O . LEU A 1 72 ? -34.419 21.350 49.136 1.00 85.69 72 LEU A O 1
ATOM 556 N N . MET A 1 73 ? -35.786 21.368 47.360 1.00 82.31 73 MET A N 1
ATOM 557 C CA . MET A 1 73 ? -36.891 20.652 48.013 1.00 82.31 73 MET A CA 1
ATOM 558 C C . MET A 1 73 ? -36.886 19.154 47.719 1.00 82.31 73 MET A C 1
ATOM 560 O O . MET A 1 73 ? -37.256 18.357 48.575 1.00 82.31 73 MET A O 1
ATOM 564 N N . ALA A 1 74 ? -36.535 18.774 46.492 1.00 77.50 74 ALA A N 1
ATOM 565 C CA . ALA A 1 74 ? -36.501 17.384 46.063 1.00 77.50 74 ALA A CA 1
ATOM 566 C C . ALA A 1 74 ? -35.522 17.216 44.904 1.00 77.50 74 ALA A C 1
ATOM 568 O O . ALA A 1 74 ? -35.419 18.089 44.043 1.00 77.50 74 ALA A O 1
ATOM 569 N N . GLU A 1 75 ? -34.856 16.072 44.860 1.00 85.44 75 GLU A N 1
ATOM 570 C CA . GLU A 1 75 ? -34.014 15.648 43.751 1.00 85.44 75 GLU A CA 1
ATOM 571 C C . GLU A 1 75 ? -34.346 14.193 43.428 1.00 85.44 75 GLU A C 1
ATOM 573 O O . GLU A 1 75 ? -34.469 13.364 44.330 1.00 85.44 75 GLU A O 1
ATOM 578 N N . VAL A 1 76 ? -34.549 13.892 42.146 1.00 84.44 76 VAL A N 1
ATOM 579 C CA . VAL A 1 76 ? -34.885 12.544 41.679 1.00 84.44 76 VAL A CA 1
ATOM 580 C C . VAL A 1 76 ? -33.964 12.162 40.530 1.00 84.44 76 VAL A C 1
ATOM 582 O O . VAL A 1 76 ? -33.858 12.891 39.544 1.00 84.44 76 VAL A O 1
ATOM 585 N N . THR A 1 77 ? -33.326 10.998 40.631 1.00 85.31 77 THR A N 1
ATOM 586 C CA . THR A 1 77 ? -32.542 10.411 39.540 1.00 85.31 77 THR A CA 1
ATOM 587 C C . THR A 1 77 ? -33.459 9.912 38.431 1.00 85.31 77 THR A C 1
ATOM 589 O O . THR A 1 77 ? -34.360 9.112 38.669 1.00 85.31 77 THR A O 1
ATOM 592 N N . THR A 1 78 ? -33.206 10.361 37.206 1.00 85.88 78 THR A N 1
ATOM 593 C CA . THR A 1 78 ? -33.988 9.998 36.014 1.00 85.88 78 THR A CA 1
ATOM 594 C C . THR A 1 78 ? -33.272 8.987 35.130 1.00 85.88 78 THR A C 1
ATOM 596 O O . THR A 1 78 ? -33.922 8.146 34.514 1.00 85.88 78 THR A O 1
ATOM 599 N N . GLN A 1 79 ? -31.939 9.035 35.094 1.00 83.69 79 GLN A N 1
ATOM 600 C CA . GLN A 1 79 ? -31.131 8.161 34.258 1.00 83.69 79 GLN A CA 1
ATOM 601 C C . GLN A 1 79 ? -29.806 7.833 34.943 1.00 83.69 79 GLN A C 1
ATOM 603 O O . GLN A 1 79 ? -29.192 8.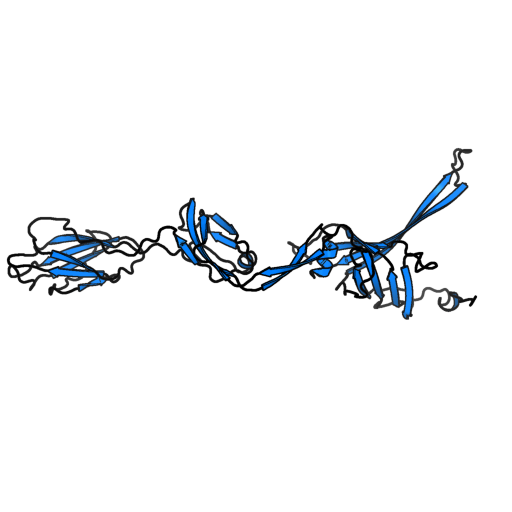688 35.580 1.00 83.69 79 GLN A O 1
ATOM 608 N N . VAL A 1 80 ? -29.374 6.586 34.772 1.00 86.38 80 VAL A N 1
ATOM 609 C CA . VAL A 1 80 ? -28.019 6.126 35.075 1.00 86.38 80 VAL A CA 1
ATOM 610 C C . VAL A 1 80 ? -27.463 5.526 33.789 1.00 86.38 80 VAL A C 1
ATOM 612 O O . VAL A 1 80 ? -28.111 4.666 33.190 1.00 86.38 80 VAL A O 1
ATOM 615 N N . ALA A 1 81 ? -26.302 5.994 33.347 1.00 88.44 81 ALA A N 1
ATOM 616 C CA . ALA A 1 81 ? -25.588 5.462 32.195 1.00 88.44 81 ALA A CA 1
ATOM 617 C C . ALA A 1 81 ? -24.166 5.084 32.608 1.00 88.44 81 ALA A C 1
ATOM 619 O O . ALA A 1 81 ? -23.535 5.799 33.379 1.00 88.44 81 ALA A O 1
ATOM 620 N N . ALA A 1 82 ? -23.654 3.974 32.087 1.00 92.81 82 ALA A N 1
ATOM 621 C CA . ALA A 1 82 ? -22.266 3.579 32.281 1.00 92.81 82 ALA A CA 1
ATOM 622 C C . ALA A 1 82 ? -21.539 3.623 30.937 1.00 92.81 82 ALA A C 1
ATOM 624 O O . ALA A 1 82 ? -21.990 3.025 29.957 1.00 92.81 82 ALA A O 1
ATOM 625 N N . ARG A 1 83 ? -20.429 4.356 30.884 1.00 94.81 83 ARG A N 1
ATOM 626 C CA . ARG A 1 83 ? -19.601 4.525 29.691 1.00 94.81 83 ARG A CA 1
ATOM 627 C C . ARG A 1 83 ? -18.185 4.072 29.970 1.00 94.81 83 ARG A C 1
ATOM 629 O O . ARG A 1 83 ? -17.670 4.298 31.058 1.00 94.81 83 ARG A O 1
ATOM 636 N N . ILE A 1 84 ? -17.565 3.457 28.981 1.00 96.50 84 ILE A N 1
ATOM 637 C CA . ILE A 1 84 ? -16.178 3.021 29.037 1.00 96.50 84 ILE A CA 1
ATOM 638 C C . ILE A 1 84 ? -15.447 3.719 27.907 1.00 96.50 84 ILE A C 1
ATOM 640 O O . ILE A 1 84 ? -15.904 3.657 26.769 1.00 96.50 84 ILE A O 1
ATOM 644 N N . THR A 1 85 ? -14.328 4.361 28.205 1.00 96.69 85 THR A N 1
ATOM 645 C CA . THR A 1 85 ? -13.409 4.866 27.181 1.00 96.69 85 THR A CA 1
ATOM 646 C C . THR A 1 85 ? -12.152 4.014 27.200 1.00 96.69 85 THR A C 1
ATOM 648 O O . THR A 1 85 ? -11.583 3.785 28.270 1.00 96.69 85 THR A O 1
ATOM 651 N N . MET A 1 86 ? -11.752 3.532 26.027 1.00 95.94 86 MET A N 1
ATOM 652 C CA . MET A 1 86 ? -10.587 2.677 25.832 1.00 95.94 86 MET A CA 1
ATOM 653 C C . MET A 1 86 ? -9.660 3.281 24.783 1.00 95.94 86 MET A C 1
ATOM 655 O O . MET A 1 86 ? -10.139 3.643 23.710 1.00 95.94 86 MET A O 1
ATOM 659 N N . ALA A 1 87 ? -8.360 3.351 25.070 1.00 95.12 87 ALA A N 1
ATOM 660 C CA . ALA A 1 87 ? -7.345 3.812 24.120 1.00 95.12 87 ALA A CA 1
ATOM 661 C C . ALA A 1 87 ? -6.555 2.620 23.567 1.00 95.12 87 ALA A C 1
ATOM 663 O O . ALA A 1 87 ? -5.896 1.913 24.325 1.00 95.12 87 ALA A O 1
ATOM 664 N N . PHE A 1 88 ? -6.635 2.401 22.259 1.00 94.50 88 PHE A N 1
ATOM 665 C CA . PHE A 1 88 ? -5.974 1.310 21.551 1.00 94.50 88 PHE A CA 1
ATOM 666 C C . PHE A 1 88 ? -4.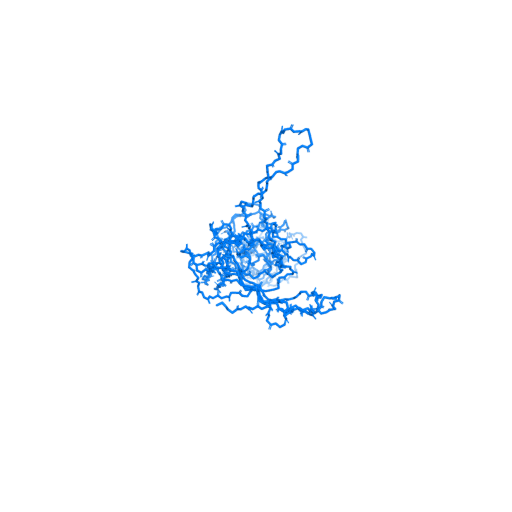717 1.824 20.854 1.00 94.50 88 PHE A C 1
ATOM 668 O O . PHE A 1 88 ? -4.734 2.903 20.260 1.00 94.50 88 PHE A O 1
ATOM 675 N N . THR A 1 89 ? -3.654 1.023 20.876 1.00 93.12 89 THR A N 1
ATOM 676 C CA . THR A 1 89 ? -2.393 1.306 20.163 1.00 93.12 89 THR A CA 1
ATOM 677 C C . THR A 1 89 ? -2.037 0.252 19.116 1.00 93.12 89 THR A C 1
ATOM 679 O O . THR A 1 89 ? -1.144 0.461 18.296 1.00 93.12 89 THR A O 1
ATOM 682 N N . GLU A 1 90 ? -2.765 -0.865 19.073 1.00 91.19 90 GLU A N 1
ATOM 683 C CA . GLU A 1 90 ? -2.568 -1.922 18.081 1.00 91.19 90 GLU A CA 1
ATOM 684 C C . GLU A 1 90 ? -3.504 -1.771 16.872 1.00 91.19 90 GLU A C 1
ATOM 686 O O . GLU A 1 90 ? -4.724 -1.625 16.999 1.00 91.19 90 GLU A O 1
ATOM 691 N N . TYR A 1 91 ? -2.922 -1.859 15.674 1.00 89.88 91 TYR A N 1
ATOM 692 C CA . TYR A 1 91 ? -3.587 -1.679 14.377 1.00 89.88 91 TYR A CA 1
ATOM 693 C C . TYR A 1 91 ? -3.985 -3.016 13.732 1.00 89.88 91 TYR A C 1
ATOM 695 O O . TYR A 1 91 ? -3.808 -3.226 12.531 1.00 89.88 91 TYR A O 1
ATOM 703 N N . ASP A 1 92 ? -4.519 -3.943 14.529 1.00 91.31 92 ASP A N 1
ATOM 704 C CA . ASP A 1 92 ? -5.114 -5.169 13.989 1.00 91.31 92 ASP A CA 1
ATOM 705 C C . ASP A 1 92 ? -6.391 -4.837 13.188 1.00 91.31 92 ASP A C 1
ATOM 707 O O . ASP A 1 92 ? -7.187 -4.007 13.645 1.00 91.31 92 ASP A O 1
ATOM 711 N N . PRO A 1 93 ? -6.654 -5.481 12.032 1.00 91.38 93 PRO A N 1
ATOM 712 C CA . PRO A 1 93 ? -7.844 -5.206 11.232 1.00 91.38 93 PRO A CA 1
ATOM 713 C C . PRO A 1 93 ? -9.171 -5.327 11.989 1.00 91.38 93 PRO A C 1
ATOM 715 O O . PRO A 1 93 ? -10.119 -4.606 11.679 1.00 91.38 93 PRO A O 1
ATOM 718 N N . THR A 1 94 ? -9.250 -6.209 12.987 1.00 89.69 94 THR A N 1
ATOM 719 C CA . THR A 1 94 ? -10.455 -6.420 13.798 1.00 89.69 94 THR A CA 1
ATOM 720 C C . THR A 1 94 ? -10.711 -5.237 14.724 1.00 89.69 94 THR A C 1
ATOM 722 O O . THR A 1 94 ? -11.823 -4.707 14.739 1.00 89.69 94 THR A O 1
ATOM 725 N N . ASN A 1 95 ? -9.687 -4.779 15.448 1.00 91.88 95 ASN A N 1
ATOM 726 C CA . ASN A 1 95 ? -9.801 -3.635 16.356 1.00 91.88 95 ASN A CA 1
ATOM 727 C C . ASN A 1 95 ? -9.945 -2.322 15.581 1.00 91.88 95 ASN A C 1
ATOM 729 O O . ASN A 1 95 ? -10.791 -1.489 15.909 1.00 91.88 95 ASN A O 1
ATOM 733 N N . LEU A 1 96 ? -9.212 -2.180 14.477 1.00 92.25 96 LEU A N 1
ATOM 734 C CA . LEU A 1 96 ? -9.306 -1.014 13.611 1.00 92.25 96 LEU A CA 1
ATOM 735 C C . LEU A 1 96 ? -10.682 -0.921 12.927 1.00 92.25 96 LEU A C 1
ATOM 737 O O . LEU A 1 96 ? -11.195 0.179 12.733 1.00 92.25 96 LEU A O 1
ATOM 741 N N . ALA A 1 97 ? -11.350 -2.047 12.643 1.00 92.62 97 ALA A N 1
ATOM 742 C CA . ALA A 1 97 ? -12.746 -2.030 12.205 1.00 92.62 97 ALA A CA 1
ATOM 743 C C . ALA A 1 97 ? -13.700 -1.495 13.287 1.00 92.62 97 ALA A C 1
ATOM 745 O O . ALA A 1 97 ? -14.683 -0.840 12.945 1.00 92.62 97 ALA A O 1
ATOM 746 N N . LEU A 1 98 ? -13.424 -1.710 14.577 1.00 91.88 98 LEU A N 1
ATOM 747 C CA . LEU A 1 98 ? -14.191 -1.074 15.656 1.00 91.88 98 LEU A CA 1
ATOM 748 C C . LEU A 1 98 ? -13.914 0.437 15.701 1.00 91.88 98 LEU A C 1
ATOM 750 O O . LEU A 1 98 ? -14.859 1.228 15.739 1.00 91.88 98 LEU A O 1
ATOM 754 N N . GLY A 1 99 ? -12.637 0.828 15.621 1.00 92.31 99 GLY A N 1
ATOM 755 C CA . GLY A 1 99 ? -12.190 2.227 15.625 1.00 92.31 99 GLY A CA 1
ATOM 756 C C . GLY A 1 99 ? -12.654 3.042 14.413 1.00 92.31 99 GLY A C 1
ATOM 757 O O . GLY A 1 99 ? -12.872 4.241 14.525 1.00 92.31 99 GLY A O 1
ATOM 758 N N . LEU A 1 100 ? -12.887 2.402 13.265 1.00 93.94 100 LEU A N 1
ATOM 759 C CA . LEU A 1 100 ? -13.417 3.038 12.052 1.00 93.94 100 LEU A CA 1
ATOM 760 C C . LEU A 1 100 ? -14.925 2.830 11.861 1.00 93.94 100 LEU A C 1
ATOM 762 O O . LEU A 1 100 ? -15.453 3.131 10.789 1.00 93.94 100 LEU A O 1
ATOM 766 N N . TYR A 1 101 ? -15.629 2.303 12.868 1.00 93.56 101 TYR A N 1
ATOM 767 C CA . TYR A 1 101 ? -17.067 2.020 12.806 1.00 93.56 101 TYR A CA 1
ATOM 768 C C . TYR A 1 101 ? -17.458 1.197 11.561 1.00 93.56 101 TYR A C 1
ATOM 770 O O . TYR A 1 101 ? -18.355 1.545 10.789 1.00 93.56 101 TYR A O 1
ATOM 778 N N . GLY A 1 102 ? -16.723 0.111 11.329 1.00 93.19 102 GLY A N 1
ATOM 779 C CA . GLY A 1 102 ? -16.747 -0.681 10.106 1.00 93.19 102 GLY A CA 1
ATOM 780 C C . GLY A 1 102 ? -16.931 -2.186 10.304 1.00 93.19 102 GLY A C 1
ATOM 781 O O . GLY A 1 102 ? -17.153 -2.704 11.404 1.00 93.19 102 GLY A O 1
ATOM 782 N N . GLU A 1 103 ? -16.861 -2.906 9.191 1.00 90.75 103 GLU A N 1
ATOM 783 C CA . GLU A 1 103 ? -16.839 -4.370 9.127 1.00 90.75 103 GLU A CA 1
ATOM 784 C C . GLU A 1 103 ? -15.495 -4.835 8.544 1.00 90.75 103 GLU A C 1
ATOM 786 O O . GLU A 1 103 ? -14.898 -4.152 7.704 1.00 90.75 103 GLU A O 1
ATOM 791 N N . THR A 1 104 ? -15.003 -5.985 9.007 1.00 91.75 104 THR A N 1
ATOM 792 C CA . THR A 1 104 ? -13.833 -6.644 8.421 1.00 91.75 104 THR A CA 1
ATOM 793 C C . THR A 1 104 ? -14.238 -7.432 7.181 1.00 91.75 104 THR A C 1
ATOM 795 O O . THR A 1 104 ? -15.373 -7.889 7.042 1.00 91.75 104 THR A O 1
ATOM 798 N N . GLY A 1 105 ? -13.297 -7.602 6.264 1.00 91.75 105 GLY A N 1
ATOM 799 C CA . GLY A 1 105 ? -13.472 -8.396 5.061 1.00 91.75 105 GLY A CA 1
ATOM 800 C C . GLY A 1 105 ? -12.142 -8.930 4.559 1.00 91.75 105 GLY A C 1
ATOM 801 O O . GLY A 1 105 ? -11.086 -8.691 5.146 1.00 91.75 105 GLY A O 1
ATOM 802 N N . VAL A 1 106 ? -12.204 -9.656 3.451 1.00 93.69 106 VAL A N 1
ATOM 803 C CA . VAL A 1 106 ? -11.020 -10.122 2.734 1.00 93.69 106 VAL A CA 1
ATOM 804 C C . VAL A 1 106 ? -11.167 -9.691 1.288 1.00 93.69 106 VAL A C 1
ATOM 806 O O . VAL A 1 106 ? -12.175 -9.997 0.656 1.00 93.69 106 VAL A O 1
ATOM 809 N N . GLU A 1 107 ? -10.174 -8.974 0.783 1.00 93.88 107 GLU A N 1
ATOM 810 C CA . GLU A 1 107 ? -10.049 -8.659 -0.633 1.00 93.88 107 GLU A CA 1
ATOM 811 C C . GLU A 1 107 ? -9.195 -9.739 -1.291 1.00 93.88 107 GLU A C 1
ATOM 813 O O . GLU A 1 107 ? -8.083 -10.028 -0.845 1.00 93.88 107 GLU A O 1
ATOM 818 N N . THR A 1 108 ? -9.756 -10.404 -2.295 1.00 95.25 108 THR A N 1
ATOM 819 C CA . THR A 1 108 ? -9.096 -11.485 -3.027 1.00 95.25 108 THR A CA 1
ATOM 820 C C . THR A 1 108 ? -8.620 -10.966 -4.369 1.00 95.25 108 THR A C 1
ATOM 822 O O . THR A 1 108 ? -9.389 -10.332 -5.091 1.00 95.25 108 THR A O 1
ATOM 825 N N . GLN A 1 109 ? -7.377 -11.279 -4.701 1.00 95.62 109 GLN A N 1
ATOM 826 C CA . GLN A 1 109 ? -6.765 -10.984 -5.985 1.00 95.62 109 GLN A CA 1
ATOM 827 C C . GLN A 1 109 ? -6.275 -12.296 -6.588 1.00 95.62 109 GLN A C 1
ATOM 829 O O . GLN A 1 109 ? -5.536 -13.035 -5.933 1.00 95.62 109 GLN A O 1
ATOM 834 N N . ASP A 1 110 ? -6.700 -12.574 -7.816 1.00 95.94 110 ASP A N 1
ATOM 835 C CA . ASP A 1 110 ? -6.252 -13.741 -8.569 1.00 95.94 110 ASP A CA 1
ATOM 836 C C . ASP A 1 110 ? -4.946 -13.431 -9.305 1.00 95.94 110 ASP A C 1
ATOM 838 O O . ASP A 1 110 ? -4.711 -12.295 -9.727 1.00 95.94 110 ASP A O 1
ATOM 842 N N . GLU A 1 111 ? -4.109 -14.455 -9.459 1.00 97.00 111 GLU A N 1
ATOM 843 C CA . GLU A 1 111 ? -2.868 -14.348 -10.220 1.00 97.00 111 GLU A CA 1
ATOM 844 C C . GLU A 1 111 ? -3.163 -14.171 -11.708 1.00 97.00 111 GLU A C 1
ATOM 846 O O . GLU A 1 111 ? -3.993 -14.891 -12.275 1.00 97.00 111 GLU A O 1
ATOM 851 N N . LYS A 1 112 ? -2.476 -13.222 -12.345 1.00 96.12 112 LYS A N 1
ATOM 852 C CA . LYS A 1 112 ? -2.525 -13.045 -13.796 1.00 96.12 112 LYS A CA 1
ATOM 853 C C . LYS A 1 112 ? -1.366 -12.205 -14.311 1.00 96.12 112 LYS A C 1
ATOM 855 O O . LYS A 1 112 ? -0.899 -11.292 -13.636 1.00 96.12 112 LYS A O 1
ATOM 860 N N . ASP A 1 113 ? -1.019 -12.436 -15.567 1.00 96.94 113 ASP A N 1
ATOM 861 C CA . ASP A 1 113 ? -0.181 -11.528 -16.338 1.00 96.94 113 ASP A CA 1
ATOM 862 C C . ASP A 1 113 ? -1.067 -10.607 -17.170 1.00 96.94 113 ASP A C 1
ATOM 864 O O . ASP A 1 113 ? -1.989 -11.050 -17.865 1.00 96.94 113 ASP A O 1
ATOM 868 N N . VAL A 1 114 ? -0.804 -9.310 -17.076 1.00 95.81 114 VAL A N 1
ATOM 869 C CA . VAL A 1 114 ? -1.415 -8.303 -17.934 1.00 95.81 114 VAL A CA 1
ATOM 870 C C . VAL A 1 114 ? -0.376 -7.885 -18.957 1.00 95.81 114 VAL A C 1
ATOM 872 O O . VAL A 1 114 ? 0.756 -7.568 -18.601 1.00 95.81 114 VAL A O 1
ATOM 875 N N . VAL A 1 115 ? -0.767 -7.918 -20.228 1.00 95.00 115 VAL A N 1
ATOM 876 C CA . VAL A 1 115 ? 0.113 -7.635 -21.360 1.00 95.00 115 VAL A CA 1
ATOM 877 C C . VAL A 1 115 ? -0.469 -6.477 -22.153 1.00 95.00 115 VAL A C 1
ATOM 879 O O . VAL A 1 115 ? -1.657 -6.488 -22.476 1.00 95.00 115 VAL A O 1
ATOM 882 N N . ASP A 1 116 ? 0.386 -5.510 -22.468 1.00 91.94 116 ASP A N 1
ATOM 883 C CA . ASP A 1 116 ? 0.126 -4.381 -23.360 1.00 91.94 116 ASP A CA 1
ATOM 884 C C . ASP A 1 116 ? -1.134 -3.560 -23.035 1.00 91.94 116 ASP A C 1
ATOM 886 O O . ASP A 1 116 ? -1.873 -3.138 -23.926 1.00 91.94 116 ASP A O 1
ATOM 890 N N . GLU A 1 117 ? -1.379 -3.293 -21.751 1.00 94.38 117 GLU A N 1
ATOM 891 C CA . GLU A 1 117 ? -2.464 -2.403 -21.341 1.00 94.38 117 GLU A CA 1
ATOM 892 C C . GLU A 1 117 ? -2.113 -0.946 -21.685 1.00 94.38 117 GLU A C 1
ATOM 894 O O . GLU A 1 117 ? -1.055 -0.445 -21.301 1.00 94.38 117 GLU A O 1
ATOM 899 N N . GLU A 1 118 ? -2.980 -0.262 -22.433 1.00 94.25 118 GLU A N 1
ATOM 900 C CA . GLU A 1 118 ? -2.702 1.084 -22.943 1.00 94.25 118 GLU A CA 1
ATOM 901 C C . GLU A 1 118 ? -3.005 2.184 -21.918 1.00 94.25 118 GLU A C 1
ATOM 903 O O . GLU A 1 118 ? -4.103 2.260 -21.364 1.00 94.25 118 GLU A O 1
ATOM 908 N N . TYR A 1 119 ? -2.050 3.098 -21.740 1.00 94.44 119 TYR A N 1
ATOM 909 C CA . TYR A 1 119 ? -2.170 4.288 -20.900 1.00 94.44 119 TYR A CA 1
ATOM 910 C C . TYR A 1 119 ? -1.649 5.523 -21.637 1.00 94.44 119 TYR A C 1
ATOM 912 O O . TYR A 1 119 ? -0.661 5.456 -22.365 1.00 94.44 119 TYR A O 1
ATOM 920 N N . THR A 1 120 ? -2.282 6.676 -21.419 1.00 94.19 120 THR A N 1
ATOM 921 C CA . THR A 1 120 ? -1.743 7.978 -21.842 1.00 94.19 120 THR A CA 1
ATOM 922 C C . THR A 1 120 ? -0.989 8.603 -20.678 1.00 94.19 120 THR A C 1
ATOM 924 O O . THR A 1 120 ? -1.549 8.750 -19.591 1.00 94.19 120 THR A O 1
ATOM 927 N N . VAL A 1 121 ? 0.277 8.953 -20.899 1.00 94.12 121 VAL A N 1
ATOM 928 C CA . VAL A 1 121 ? 1.184 9.439 -19.855 1.00 94.12 121 VAL A CA 1
ATOM 929 C C . VAL A 1 121 ? 1.934 10.685 -20.306 1.00 94.12 121 VAL A C 1
ATOM 931 O O . VAL A 1 121 ? 2.151 10.922 -21.494 1.00 94.12 121 VAL A O 1
ATOM 934 N N . SER A 1 122 ? 2.370 11.456 -19.319 1.00 93.00 122 SER A N 1
ATOM 935 C CA . SER A 1 122 ? 3.247 12.613 -19.486 1.00 93.00 122 SER A CA 1
ATOM 936 C C . SER A 1 122 ? 4.395 12.528 -18.473 1.00 93.00 122 SER A C 1
ATOM 938 O O . SER A 1 122 ? 4.254 11.836 -17.459 1.00 93.00 122 SER A O 1
ATOM 940 N N . PRO A 1 123 ? 5.537 13.202 -18.691 1.00 94.19 123 PRO A N 1
ATOM 941 C CA . PRO A 1 123 ? 6.528 13.385 -17.633 1.00 94.19 123 PRO A CA 1
ATOM 942 C C . PRO A 1 123 ? 5.883 13.954 -16.365 1.00 94.19 123 PRO A C 1
ATOM 944 O O . PRO A 1 123 ? 4.964 14.767 -16.464 1.00 94.19 123 PRO A O 1
ATOM 947 N N . ASP A 1 124 ? 6.378 13.543 -15.197 1.00 95.31 124 ASP A N 1
ATOM 948 C CA . ASP A 1 124 ? 5.839 13.944 -13.884 1.00 95.31 124 ASP A CA 1
ATOM 949 C C . ASP A 1 124 ? 4.400 13.454 -13.620 1.00 95.31 124 ASP A C 1
ATOM 951 O O . ASP A 1 124 ? 3.606 14.105 -12.941 1.00 95.31 124 ASP A O 1
ATOM 955 N N . SER A 1 125 ? 4.043 12.293 -14.178 1.00 94.19 125 SER A N 1
ATOM 956 C CA . SER A 1 125 ? 2.746 11.648 -13.949 1.00 94.19 125 SER A CA 1
ATOM 957 C C . SER A 1 125 ? 2.887 10.317 -13.218 1.00 94.19 125 SER A C 1
ATOM 959 O O . SER A 1 125 ? 3.955 9.705 -13.162 1.00 94.19 125 SER A O 1
ATOM 961 N N . VAL A 1 126 ? 1.779 9.868 -12.635 1.00 95.56 126 VAL A N 1
ATOM 962 C CA . VAL A 1 126 ? 1.704 8.622 -11.875 1.00 95.56 126 VAL A CA 1
ATOM 963 C C . VAL A 1 126 ? 0.578 7.773 -12.438 1.00 95.56 126 VAL A C 1
ATOM 965 O O . VAL A 1 126 ? -0.537 8.256 -12.638 1.00 95.56 126 VAL A O 1
ATOM 968 N N . ILE A 1 127 ? 0.865 6.499 -12.665 1.00 95.44 127 ILE A N 1
ATOM 969 C CA . ILE A 1 127 ? -0.095 5.510 -13.144 1.00 95.44 127 ILE A CA 1
ATOM 970 C C . ILE A 1 127 ? -0.526 4.673 -11.951 1.00 95.44 127 ILE A C 1
ATOM 972 O O . ILE A 1 127 ? 0.315 4.193 -11.192 1.00 95.44 127 ILE A O 1
ATOM 976 N N . ARG A 1 128 ? -1.837 4.490 -11.785 1.00 95.44 128 ARG A N 1
ATOM 977 C CA . ARG A 1 128 ? -2.406 3.634 -10.744 1.00 95.44 128 ARG A CA 1
ATOM 978 C C . ARG A 1 128 ? -3.159 2.475 -11.375 1.00 95.44 128 ARG A C 1
ATOM 980 O O . ARG A 1 128 ? -4.210 2.674 -11.979 1.00 95.44 128 ARG A O 1
ATOM 987 N N . LEU A 1 129 ? -2.649 1.274 -11.149 1.00 95.00 129 LEU A N 1
ATOM 988 C CA . LEU A 1 129 ? -3.283 0.019 -11.519 1.00 95.00 129 LEU A CA 1
ATOM 989 C C . LEU A 1 129 ? -4.259 -0.426 -10.415 1.00 95.00 129 LEU A C 1
ATOM 991 O O . LEU A 1 129 ? -4.051 -0.115 -9.238 1.00 95.00 129 LEU A O 1
ATOM 995 N N . PRO A 1 130 ? -5.330 -1.168 -10.744 1.00 94.00 130 PRO A N 1
ATOM 996 C CA . PRO A 1 130 ? -6.322 -1.618 -9.768 1.00 94.00 130 PRO A CA 1
ATOM 997 C C . PRO A 1 130 ? -5.888 -2.884 -8.997 1.00 94.00 130 PRO A C 1
ATOM 999 O O . PRO A 1 130 ? -6.745 -3.630 -8.532 1.00 94.00 130 PRO A O 1
ATOM 1002 N N . TYR A 1 131 ? -4.582 -3.138 -8.870 1.00 95.25 131 TYR A N 1
ATOM 1003 C CA . TYR A 1 131 ? -4.013 -4.336 -8.241 1.00 95.25 131 TYR A CA 1
ATOM 1004 C C . TYR A 1 131 ? -2.975 -3.967 -7.182 1.00 95.25 131 TYR A C 1
ATOM 1006 O O . TYR A 1 131 ? -2.357 -2.904 -7.240 1.00 95.25 131 TYR A O 1
ATOM 1014 N N . TYR A 1 132 ? -2.768 -4.864 -6.224 1.00 95.38 132 TYR A N 1
ATOM 1015 C CA . TYR A 1 132 ? -1.796 -4.707 -5.147 1.00 95.38 132 TYR A CA 1
ATOM 1016 C C . TYR A 1 132 ? -0.562 -5.576 -5.385 1.00 95.38 132 TYR A C 1
ATOM 1018 O O . TYR A 1 132 ? -0.671 -6.676 -5.930 1.00 95.38 132 TYR A O 1
ATOM 1026 N N . ASN A 1 133 ? 0.590 -5.105 -4.899 1.00 95.19 133 ASN A N 1
ATOM 1027 C CA . ASN A 1 133 ? 1.882 -5.797 -4.974 1.00 95.19 133 ASN A CA 1
ATOM 1028 C C . ASN A 1 133 ? 2.262 -6.227 -6.401 1.00 95.19 133 ASN A C 1
ATOM 1030 O O . ASN A 1 133 ? 2.701 -7.354 -6.601 1.00 95.19 133 ASN A O 1
ATOM 1034 N N . ILE A 1 134 ? 2.073 -5.349 -7.387 1.00 95.81 134 ILE A N 1
ATOM 1035 C CA . ILE A 1 134 ? 2.458 -5.636 -8.777 1.00 95.81 134 ILE A CA 1
ATOM 1036 C C . ILE A 1 134 ? 3.971 -5.875 -8.893 1.00 95.81 134 ILE A C 1
ATOM 1038 O O . ILE A 1 134 ? 4.764 -5.222 -8.205 1.00 95.81 134 ILE A O 1
ATOM 1042 N N . ASP A 1 135 ? 4.381 -6.755 -9.802 1.00 95.50 135 ASP A N 1
ATOM 1043 C CA . ASP A 1 135 ? 5.787 -6.947 -10.157 1.00 95.50 135 ASP A CA 1
ATOM 1044 C C . ASP A 1 135 ? 5.976 -7.143 -11.674 1.00 95.50 135 ASP A C 1
ATOM 1046 O O . ASP A 1 135 ? 5.042 -6.955 -12.455 1.00 95.50 135 ASP A O 1
ATOM 1050 N N . ASN A 1 136 ? 7.222 -7.382 -12.104 1.00 94.06 136 ASN A N 1
ATOM 1051 C CA . ASN A 1 136 ? 7.597 -7.578 -13.514 1.00 94.06 136 ASN A CA 1
ATOM 1052 C C . ASN A 1 136 ? 7.031 -6.522 -14.480 1.00 94.06 136 ASN A C 1
ATOM 1054 O O . ASN A 1 136 ? 6.645 -6.821 -15.606 1.00 94.06 136 ASN A O 1
ATOM 1058 N N . VAL A 1 137 ? 6.993 -5.269 -14.023 1.00 95.12 137 VAL A N 1
ATOM 1059 C CA . VAL A 1 137 ? 6.498 -4.137 -14.809 1.00 95.12 137 VAL A CA 1
ATOM 1060 C C . VAL A 1 137 ? 7.465 -3.820 -15.950 1.00 95.12 137 VAL A C 1
ATOM 1062 O O . VAL A 1 137 ? 8.643 -3.555 -15.697 1.00 95.12 137 VAL A O 1
ATOM 1065 N N . ALA A 1 138 ? 6.936 -3.772 -17.170 1.00 94.00 138 ALA A N 1
ATOM 1066 C CA . ALA A 1 138 ? 7.603 -3.322 -18.384 1.00 94.00 138 ALA A CA 1
ATOM 1067 C C . ALA A 1 138 ? 6.727 -2.291 -19.109 1.00 94.00 138 ALA A C 1
ATOM 1069 O O . ALA A 1 138 ? 5.510 -2.456 -19.209 1.00 94.00 138 ALA A O 1
ATOM 1070 N N . LEU A 1 139 ? 7.348 -1.219 -19.607 1.00 93.69 139 LEU A N 1
ATOM 1071 C CA . LEU A 1 139 ? 6.680 -0.161 -20.365 1.00 93.69 139 LEU A CA 1
ATOM 1072 C C . LEU A 1 139 ? 7.225 -0.135 -21.790 1.00 93.69 139 LEU A C 1
ATOM 1074 O O . LEU A 1 139 ? 8.437 -0.068 -21.990 1.00 93.69 139 LEU A O 1
ATOM 1078 N N . MET A 1 140 ? 6.324 -0.109 -22.765 1.00 91.25 140 MET A N 1
ATOM 1079 C CA . MET A 1 140 ? 6.644 0.013 -24.181 1.00 91.25 140 MET A CA 1
ATOM 1080 C C . MET A 1 140 ? 5.915 1.191 -24.831 1.00 91.25 140 MET A C 1
ATOM 1082 O O . MET A 1 140 ? 4.843 1.598 -24.388 1.00 91.25 140 MET A O 1
ATOM 1086 N N . ALA A 1 141 ? 6.481 1.761 -25.889 1.00 87.94 141 ALA A N 1
ATOM 1087 C CA . ALA A 1 141 ? 5.800 2.735 -26.733 1.00 87.94 141 ALA A CA 1
ATOM 1088 C C . ALA A 1 141 ? 4.664 2.059 -27.525 1.00 87.94 141 ALA A C 1
ATOM 1090 O O . ALA A 1 141 ? 4.774 0.894 -27.905 1.00 87.94 141 ALA A O 1
ATOM 1091 N N . GLU A 1 142 ? 3.579 2.788 -27.815 1.00 85.81 142 GLU A N 1
ATOM 1092 C CA . GLU A 1 142 ? 2.471 2.271 -28.644 1.00 85.81 142 GLU A CA 1
ATOM 1093 C C . GLU A 1 142 ? 2.963 1.798 -30.024 1.00 85.81 142 GLU A C 1
ATOM 1095 O O . GLU A 1 142 ? 2.566 0.728 -30.494 1.00 85.81 142 GLU A O 1
ATOM 1100 N N . ASN A 1 143 ? 3.861 2.583 -30.632 1.00 80.50 143 ASN A N 1
ATOM 1101 C CA . ASN A 1 143 ? 4.487 2.301 -31.918 1.00 80.50 143 ASN A CA 1
ATOM 1102 C C . ASN A 1 143 ? 5.963 1.963 -31.700 1.00 80.50 143 ASN A C 1
ATOM 1104 O O . ASN A 1 143 ? 6.782 2.852 -31.466 1.00 80.50 143 ASN A O 1
ATOM 1108 N N . VAL A 1 144 ? 6.287 0.676 -31.779 1.00 75.75 144 VAL A N 1
ATOM 1109 C CA . VAL A 1 144 ? 7.668 0.195 -31.743 1.00 75.75 144 VAL A CA 1
ATOM 1110 C C . VAL A 1 144 ? 8.302 0.438 -33.110 1.00 75.75 144 VAL A C 1
ATOM 1112 O O . VAL A 1 144 ? 7.754 0.038 -34.136 1.00 75.75 144 VAL A O 1
ATOM 1115 N N . VAL A 1 145 ? 9.454 1.100 -33.120 1.00 73.94 145 VAL A N 1
ATOM 1116 C CA . VAL A 1 145 ? 10.316 1.209 -34.299 1.00 73.94 145 VAL A CA 1
ATOM 1117 C C . VAL A 1 145 ? 11.356 0.103 -34.191 1.00 73.94 145 VAL A C 1
ATOM 1119 O O . VAL A 1 145 ? 12.106 0.064 -33.214 1.00 73.94 145 VAL A O 1
ATOM 1122 N N . GLU A 1 146 ? 11.378 -0.809 -35.160 1.00 77.88 146 GLU A N 1
ATOM 1123 C CA . GLU A 1 146 ? 12.429 -1.824 -35.272 1.00 77.88 146 GLU A CA 1
ATOM 1124 C C . GLU A 1 146 ? 13.732 -1.189 -35.774 1.00 77.88 146 GLU A C 1
ATOM 1126 O O . GLU A 1 146 ? 13.711 -0.164 -36.460 1.00 77.88 146 GLU A O 1
ATOM 1131 N N . ALA A 1 147 ? 14.872 -1.782 -35.414 1.00 84.06 147 ALA A N 1
ATOM 1132 C CA . ALA A 1 147 ? 16.150 -1.326 -35.940 1.00 84.06 147 ALA A CA 1
ATOM 1133 C C . ALA A 1 147 ? 16.212 -1.588 -37.452 1.00 84.06 147 ALA A C 1
ATOM 1135 O O . ALA A 1 147 ? 15.915 -2.694 -37.900 1.00 84.06 147 ALA A O 1
ATOM 1136 N N . ASP A 1 148 ? 16.618 -0.584 -38.225 1.00 89.19 148 ASP A N 1
ATOM 1137 C CA . ASP A 1 148 ? 16.714 -0.674 -39.684 1.00 89.19 148 ASP A CA 1
ATOM 1138 C C . ASP A 1 148 ? 18.030 -0.076 -40.180 1.00 89.19 148 ASP A C 1
ATOM 1140 O O . ASP A 1 148 ? 18.581 0.859 -39.591 1.00 89.19 148 ASP A O 1
ATOM 1144 N N . ILE A 1 149 ? 18.535 -0.612 -41.287 1.00 92.31 149 ILE A N 1
ATOM 1145 C CA . ILE A 1 149 ? 19.714 -0.097 -41.974 1.00 92.31 149 ILE A CA 1
ATOM 1146 C C . ILE A 1 149 ? 19.263 0.350 -43.356 1.00 92.31 149 ILE A C 1
ATOM 1148 O O . ILE A 1 149 ? 19.024 -0.458 -44.254 1.00 92.31 149 ILE A O 1
ATOM 1152 N N . GLY A 1 150 ? 19.186 1.665 -43.536 1.00 91.62 150 GLY A N 1
ATOM 1153 C CA . GLY A 1 150 ? 18.779 2.256 -44.797 1.00 91.62 150 GLY A CA 1
ATOM 1154 C C . GLY A 1 150 ? 19.686 1.845 -45.959 1.00 91.62 150 GLY A C 1
ATOM 1155 O O . GLY A 1 150 ? 20.846 1.453 -45.801 1.00 91.62 150 GLY A O 1
ATOM 1156 N N . THR A 1 151 ? 19.161 1.978 -47.173 1.00 92.69 151 THR A N 1
ATOM 1157 C CA . THR A 1 151 ? 19.938 1.741 -48.393 1.00 92.69 151 THR A CA 1
ATOM 1158 C C . THR A 1 151 ? 21.011 2.815 -48.568 1.00 92.69 151 THR A C 1
ATOM 1160 O O . THR A 1 151 ? 20.741 4.009 -48.418 1.00 92.69 151 THR A O 1
ATOM 1163 N N . ALA A 1 152 ? 22.224 2.404 -48.936 1.00 92.94 152 ALA A N 1
ATOM 1164 C CA . ALA A 1 152 ? 23.294 3.338 -49.252 1.00 92.94 152 ALA A CA 1
ATOM 1165 C C . ALA A 1 152 ? 23.029 4.121 -50.541 1.00 92.94 152 ALA A C 1
ATOM 1167 O O . ALA A 1 152 ? 22.802 3.554 -51.608 1.00 92.94 152 ALA A O 1
ATOM 1168 N N . ALA A 1 153 ? 23.121 5.443 -50.442 1.00 92.06 153 ALA A N 1
ATOM 1169 C CA . ALA A 1 153 ? 22.986 6.372 -51.550 1.00 92.06 153 ALA A CA 1
ATOM 1170 C C . ALA A 1 153 ? 24.267 7.192 -51.720 1.00 92.06 153 ALA A C 1
ATOM 1172 O O . ALA A 1 153 ? 24.838 7.706 -50.758 1.00 92.06 153 ALA A O 1
ATOM 1173 N N . MET A 1 154 ? 24.720 7.341 -52.959 1.00 89.44 154 MET A N 1
ATOM 1174 C CA . MET A 1 154 ? 25.882 8.163 -53.280 1.00 89.44 154 MET A CA 1
ATOM 1175 C C . MET A 1 154 ? 25.567 9.647 -53.045 1.00 89.44 154 MET A C 1
ATOM 1177 O O . MET A 1 154 ? 24.551 10.156 -53.512 1.00 89.44 154 MET A O 1
ATOM 1181 N N . THR A 1 155 ? 26.443 10.352 -52.331 1.00 85.62 155 THR A N 1
ATOM 1182 C CA . THR A 1 155 ? 26.269 11.779 -51.993 1.00 85.62 155 THR A CA 1
ATOM 1183 C C . THR A 1 155 ? 27.100 12.709 -52.874 1.00 85.62 155 THR A C 1
ATOM 1185 O O . THR A 1 155 ? 26.761 13.879 -53.033 1.00 85.62 155 THR A O 1
ATOM 1188 N N . THR A 1 156 ? 28.154 12.188 -53.500 1.00 74.44 156 THR A N 1
ATOM 1189 C CA . THR A 1 156 ? 29.025 12.912 -54.432 1.00 74.44 156 THR A CA 1
ATOM 1190 C C . THR A 1 156 ? 29.172 12.079 -55.700 1.00 74.44 156 THR A C 1
ATOM 1192 O O . THR A 1 156 ? 29.863 11.067 -55.677 1.00 74.44 156 THR A O 1
ATOM 1195 N N . ASN A 1 157 ? 28.500 12.463 -56.786 1.00 63.00 157 ASN A N 1
ATOM 1196 C CA . ASN A 1 157 ? 28.502 11.688 -58.029 1.00 63.00 157 ASN A CA 1
ATOM 1197 C C . ASN A 1 157 ? 29.509 12.272 -59.027 1.00 63.00 157 ASN A C 1
ATOM 1199 O O . ASN A 1 157 ? 29.327 13.413 -59.464 1.00 63.00 157 ASN A O 1
ATOM 1203 N N . SER A 1 158 ? 30.581 11.545 -59.364 1.00 63.53 158 SER A N 1
ATOM 1204 C CA . SER A 1 158 ? 31.554 11.986 -60.378 1.00 63.53 158 SER A CA 1
ATOM 1205 C C . SER A 1 158 ? 32.337 10.864 -61.092 1.00 63.53 158 SER A C 1
ATOM 1207 O O . SER A 1 158 ? 33.272 11.187 -61.825 1.00 63.53 158 SER A O 1
ATOM 1209 N N . GLY A 1 159 ? 31.979 9.582 -60.953 1.00 76.06 159 GLY A N 1
ATOM 1210 C CA . GLY A 1 159 ? 32.654 8.509 -61.690 1.00 76.06 159 GLY A CA 1
ATOM 1211 C C . GLY A 1 159 ? 32.372 7.054 -61.298 1.00 76.06 159 GLY A C 1
ATOM 1212 O O . GLY A 1 159 ? 32.658 6.195 -62.129 1.00 76.06 159 GLY A O 1
ATOM 1213 N N . SER A 1 160 ? 31.845 6.726 -60.106 1.00 86.62 160 SER A N 1
ATOM 1214 C CA . SER A 1 160 ? 31.512 5.317 -59.801 1.00 86.62 160 SER A CA 1
ATOM 1215 C C . SER A 1 160 ? 30.176 4.877 -60.385 1.00 86.62 160 SER A C 1
ATOM 1217 O O . SER A 1 160 ? 29.172 5.581 -60.306 1.00 86.62 160 SER A O 1
ATOM 1219 N N . ASP A 1 161 ? 30.145 3.640 -60.858 1.00 89.12 161 ASP A N 1
ATOM 1220 C CA . ASP A 1 161 ? 28.947 2.897 -61.250 1.00 89.12 161 ASP A CA 1
ATOM 1221 C C . ASP A 1 161 ? 28.873 1.509 -60.581 1.00 89.12 161 ASP A C 1
ATOM 1223 O O . ASP A 1 161 ? 27.960 0.732 -60.864 1.00 89.12 161 ASP A O 1
ATOM 1227 N N . GLY A 1 162 ? 29.801 1.213 -59.662 1.00 87.00 162 GLY A N 1
ATOM 1228 C CA . GLY A 1 162 ? 29.712 0.088 -58.730 1.00 87.00 162 GLY A CA 1
ATOM 1229 C C . GLY A 1 162 ? 28.560 0.221 -57.722 1.00 87.00 162 GLY A C 1
ATOM 1230 O O . GLY A 1 162 ? 27.997 1.295 -57.511 1.00 87.00 162 GLY A O 1
ATOM 1231 N N . ILE A 1 163 ? 28.202 -0.894 -57.082 1.00 91.06 163 ILE A N 1
ATOM 1232 C CA . ILE A 1 163 ? 27.070 -0.995 -56.153 1.00 91.06 163 ILE A CA 1
ATOM 1233 C C . ILE A 1 163 ? 27.592 -1.181 -54.727 1.00 91.06 163 ILE A C 1
ATOM 1235 O O . ILE A 1 163 ? 28.333 -2.126 -54.454 1.00 91.06 163 ILE A O 1
ATOM 1239 N N . LEU A 1 164 ? 27.164 -0.311 -53.809 1.00 93.94 164 LEU A N 1
ATOM 1240 C CA . LEU A 1 164 ? 27.338 -0.501 -52.370 1.00 93.94 164 LEU A CA 1
ATOM 1241 C C . LEU A 1 164 ? 26.008 -0.947 -51.759 1.00 93.94 164 LEU A C 1
ATOM 1243 O O . LEU A 1 164 ? 25.022 -0.215 -51.825 1.00 93.94 164 LEU A O 1
ATOM 1247 N N . THR A 1 165 ? 25.984 -2.129 -51.148 1.00 95.00 165 THR A N 1
ATOM 1248 C CA . THR A 1 165 ? 24.843 -2.620 -50.363 1.00 95.00 165 THR A CA 1
ATOM 1249 C C . THR A 1 165 ? 25.164 -2.615 -48.877 1.00 95.00 165 THR A C 1
ATOM 1251 O O . THR A 1 165 ? 26.301 -2.863 -48.478 1.00 95.00 165 THR A O 1
ATOM 1254 N N . THR A 1 166 ? 24.147 -2.349 -48.068 1.00 95.94 166 THR A N 1
ATOM 1255 C CA . THR A 1 166 ? 24.181 -2.368 -46.604 1.00 95.94 166 THR A CA 1
ATOM 1256 C C . THR A 1 166 ? 23.422 -3.588 -46.080 1.00 95.94 166 THR A C 1
ATOM 1258 O O . THR A 1 166 ? 22.497 -4.072 -46.734 1.00 95.94 166 THR A O 1
ATOM 1261 N N . GLY A 1 167 ? 23.829 -4.108 -44.924 1.00 92.75 167 GLY A N 1
ATOM 1262 C CA . GLY A 1 167 ? 23.208 -5.253 -44.258 1.00 92.75 167 GLY A CA 1
ATOM 1263 C C . GLY A 1 167 ? 23.652 -5.367 -42.798 1.00 92.75 167 GLY A C 1
ATOM 1264 O O . GLY A 1 167 ? 24.241 -4.433 -42.255 1.00 92.75 167 GLY A O 1
ATOM 1265 N N . GLY A 1 168 ? 23.381 -6.511 -42.168 1.00 90.62 168 GLY A N 1
ATOM 1266 C CA . GLY A 1 168 ? 23.672 -6.750 -40.749 1.00 90.62 168 GLY A CA 1
ATOM 1267 C C . GLY A 1 168 ? 22.491 -6.435 -39.825 1.00 90.62 168 GLY A C 1
ATOM 1268 O O . GLY A 1 168 ? 21.374 -6.216 -40.289 1.00 90.62 168 GLY A O 1
ATOM 1269 N N . GLU A 1 169 ? 22.747 -6.432 -38.517 1.00 89.56 169 GLU A N 1
ATOM 1270 C CA . GLU A 1 169 ? 21.768 -6.115 -37.468 1.00 89.56 169 GLU A CA 1
ATOM 1271 C C . GLU A 1 169 ? 22.278 -4.909 -36.678 1.00 89.56 169 GLU A C 1
ATOM 1273 O O . GLU A 1 169 ? 23.316 -4.993 -36.021 1.00 89.56 169 GLU A O 1
ATOM 1278 N N . TYR A 1 170 ? 21.581 -3.772 -36.756 1.00 89.56 170 TYR A N 1
ATOM 1279 C CA . TYR A 1 170 ? 22.031 -2.560 -36.075 1.00 89.56 170 TYR A CA 1
ATOM 1280 C C . TYR A 1 170 ? 21.771 -2.640 -34.568 1.00 89.56 170 TYR A C 1
ATOM 1282 O O . TYR A 1 170 ? 20.625 -2.699 -34.126 1.00 89.56 170 TYR A O 1
ATOM 1290 N N . THR A 1 171 ? 22.840 -2.594 -33.772 1.00 86.50 171 THR A N 1
ATOM 1291 C CA . THR A 1 171 ? 22.777 -2.669 -32.301 1.00 86.50 171 THR A CA 1
ATOM 1292 C C . THR A 1 171 ? 22.972 -1.315 -31.612 1.00 86.50 171 THR A C 1
ATOM 1294 O O . THR A 1 171 ? 23.129 -1.262 -30.392 1.00 86.50 171 THR A O 1
ATOM 1297 N N . GLY A 1 172 ? 23.035 -0.218 -32.372 1.00 82.25 172 GLY A N 1
ATOM 1298 C CA . GLY A 1 172 ? 23.251 1.118 -31.819 1.00 82.25 172 GLY A CA 1
ATOM 1299 C C . GLY A 1 172 ? 22.003 1.700 -31.147 1.00 82.25 172 GLY A C 1
ATOM 1300 O O . GLY A 1 172 ? 20.868 1.413 -31.522 1.00 82.25 172 GLY A O 1
ATOM 1301 N N . THR A 1 173 ? 22.217 2.554 -30.142 1.00 79.06 173 THR A N 1
ATOM 1302 C CA . THR A 1 173 ? 21.150 3.154 -29.317 1.00 79.06 173 THR A CA 1
ATOM 1303 C C . THR A 1 173 ? 20.607 4.476 -29.858 1.00 79.06 173 THR A C 1
ATOM 1305 O O . THR A 1 173 ? 19.675 5.033 -29.288 1.00 79.06 173 THR A O 1
ATOM 1308 N N . GLU A 1 174 ? 21.209 5.011 -30.920 1.00 80.75 174 GLU A N 1
ATOM 1309 C CA . GLU A 1 174 ? 20.821 6.280 -31.537 1.00 80.75 174 GLU A CA 1
ATOM 1310 C C . GLU A 1 174 ? 20.631 6.097 -33.041 1.00 80.75 174 GLU A C 1
ATOM 1312 O O . GLU A 1 174 ? 21.336 5.314 -33.677 1.00 80.75 174 GLU A O 1
ATOM 1317 N N . THR A 1 175 ? 19.695 6.837 -33.630 1.00 87.44 175 THR A N 1
ATOM 1318 C CA . THR A 1 175 ? 19.578 6.913 -35.089 1.00 87.44 175 THR A CA 1
ATOM 1319 C C . THR A 1 175 ? 20.684 7.816 -35.628 1.00 87.44 175 THR A C 1
ATOM 1321 O O . THR A 1 175 ? 20.759 8.986 -35.248 1.00 87.44 175 THR A O 1
ATOM 1324 N N . ILE A 1 176 ? 21.549 7.287 -36.497 1.00 93.44 176 ILE A N 1
ATOM 1325 C CA . ILE A 1 176 ? 22.766 7.976 -36.944 1.00 93.44 176 ILE A CA 1
ATOM 1326 C C . ILE A 1 176 ? 23.086 7.694 -38.415 1.00 93.44 176 ILE A C 1
ATOM 1328 O O . ILE A 1 176 ? 22.796 6.630 -38.962 1.00 93.44 176 ILE A O 1
ATOM 1332 N N . ASP A 1 177 ? 23.717 8.669 -39.061 1.00 95.44 177 ASP A N 1
ATOM 1333 C CA . ASP A 1 177 ? 24.198 8.541 -40.432 1.00 95.44 177 ASP A CA 1
ATOM 1334 C C . ASP A 1 177 ? 25.599 7.918 -40.486 1.00 95.44 177 ASP A C 1
ATOM 1336 O O . ASP A 1 177 ? 26.511 8.347 -39.775 1.00 95.44 177 ASP A O 1
ATOM 1340 N N . TYR A 1 178 ? 25.791 6.967 -41.397 1.00 95.69 178 TYR A N 1
ATOM 1341 C CA . TYR A 1 178 ? 27.089 6.407 -41.759 1.00 95.69 178 TYR A CA 1
ATOM 1342 C C . TYR A 1 178 ? 27.516 6.919 -43.128 1.00 95.69 178 TYR A C 1
ATOM 1344 O O . TYR A 1 178 ? 26.717 7.007 -44.064 1.00 95.69 178 TYR A O 1
ATOM 1352 N N . PHE A 1 179 ? 28.804 7.223 -43.247 1.00 95.50 179 PHE A N 1
ATOM 1353 C CA . PHE A 1 179 ? 29.423 7.690 -44.479 1.00 95.50 179 PHE A CA 1
ATOM 1354 C C . PHE A 1 179 ? 30.552 6.741 -44.866 1.00 95.50 179 PHE A C 1
ATOM 1356 O O . PHE A 1 179 ? 31.507 6.582 -44.109 1.00 95.50 179 PHE A O 1
ATOM 1363 N N . VAL A 1 180 ? 30.464 6.133 -46.047 1.00 95.81 180 VAL A N 1
ATOM 1364 C CA . VAL A 1 180 ? 31.498 5.260 -46.617 1.00 95.81 180 VAL A CA 1
ATOM 1365 C C . VAL A 1 180 ? 32.194 5.997 -47.749 1.00 95.81 180 VAL A C 1
ATOM 1367 O O . VAL A 1 180 ? 31.565 6.332 -48.748 1.00 95.81 180 VAL A O 1
ATOM 1370 N N . ARG A 1 181 ? 33.496 6.243 -47.607 1.00 95.12 181 ARG A N 1
ATOM 1371 C CA . ARG A 1 181 ? 34.343 6.879 -48.617 1.00 95.12 181 ARG A CA 1
ATOM 1372 C C . ARG A 1 181 ? 35.207 5.846 -49.323 1.00 95.12 181 ARG A C 1
ATOM 1374 O O . ARG A 1 181 ? 35.941 5.107 -48.670 1.00 95.12 181 ARG A O 1
ATOM 1381 N N . ILE A 1 182 ? 35.215 5.865 -50.649 1.00 95.19 182 ILE A N 1
ATOM 1382 C CA . ILE A 1 182 ? 36.169 5.089 -51.444 1.00 95.19 182 ILE A CA 1
ATOM 1383 C C . ILE A 1 182 ? 37.559 5.713 -51.277 1.00 95.19 182 ILE A C 1
ATOM 1385 O O . ILE A 1 182 ? 37.804 6.839 -51.702 1.00 95.19 182 ILE A O 1
ATOM 1389 N N . ALA A 1 183 ? 38.481 5.005 -50.633 1.00 94.38 183 ALA A N 1
ATOM 1390 C CA . ALA A 1 183 ? 39.853 5.463 -50.424 1.00 94.38 183 ALA A CA 1
ATOM 1391 C C . ALA A 1 183 ? 40.730 5.206 -51.654 1.00 94.38 183 ALA A C 1
ATOM 1393 O O . ALA A 1 183 ? 41.635 5.980 -51.962 1.00 94.38 183 ALA A O 1
ATOM 1394 N N . THR A 1 184 ? 40.475 4.113 -52.369 1.00 94.69 184 THR A N 1
ATOM 1395 C CA . THR A 1 184 ? 41.163 3.754 -53.612 1.00 94.69 184 THR A CA 1
ATOM 1396 C C . THR A 1 184 ? 40.174 3.009 -54.498 1.00 94.69 184 THR A C 1
ATOM 1398 O O . THR A 1 184 ? 39.477 2.129 -54.003 1.00 94.69 184 THR A O 1
ATOM 1401 N N . GLY A 1 185 ? 40.074 3.394 -55.772 1.00 92.00 185 GLY A N 1
ATOM 1402 C CA . GLY A 1 185 ? 39.245 2.684 -56.748 1.00 92.00 185 GLY A CA 1
ATOM 1403 C C . GLY A 1 185 ? 39.801 1.299 -57.074 1.00 92.00 185 GLY A C 1
ATOM 1404 O O . GLY A 1 185 ? 40.950 0.997 -56.749 1.00 92.00 185 GLY A O 1
ATOM 1405 N N . ASN A 1 186 ? 38.999 0.455 -57.713 1.00 93.06 186 ASN A N 1
ATOM 1406 C CA . ASN A 1 186 ? 39.482 -0.822 -58.228 1.00 93.06 186 ASN A CA 1
ATOM 1407 C C . ASN A 1 186 ? 40.504 -0.632 -59.363 1.00 93.06 186 ASN A C 1
ATOM 1409 O O . ASN A 1 186 ? 40.507 0.386 -60.055 1.00 93.06 186 ASN A O 1
ATOM 1413 N N . THR A 1 187 ? 41.387 -1.619 -59.532 1.00 91.81 187 THR A N 1
ATOM 1414 C CA . THR A 1 187 ? 42.507 -1.538 -60.489 1.00 91.81 187 THR A CA 1
ATOM 1415 C C . THR A 1 187 ? 42.041 -1.724 -61.929 1.00 91.81 187 THR A C 1
ATOM 1417 O O . THR A 1 187 ? 42.484 -0.994 -62.815 1.00 91.81 187 THR A O 1
ATOM 1420 N N . ASP A 1 188 ? 41.125 -2.671 -62.143 1.00 90.31 188 ASP A N 1
ATOM 1421 C CA . ASP A 1 188 ? 40.617 -3.052 -63.457 1.00 90.31 188 ASP A CA 1
ATOM 1422 C C . ASP A 1 188 ? 39.078 -3.026 -63.475 1.00 90.31 188 ASP A C 1
ATOM 1424 O O . ASP A 1 188 ? 38.449 -3.530 -62.538 1.00 90.31 188 ASP A O 1
ATOM 1428 N N . PRO A 1 189 ? 38.438 -2.488 -64.534 1.00 89.44 189 PRO A N 1
ATOM 1429 C CA . PRO A 1 189 ? 36.982 -2.474 -64.651 1.00 89.44 189 PRO A CA 1
ATOM 1430 C C . PRO A 1 189 ? 36.336 -3.853 -64.541 1.00 89.44 189 PRO A C 1
ATOM 1432 O O . PRO A 1 189 ? 36.658 -4.774 -65.291 1.00 89.44 189 PRO A O 1
ATOM 1435 N N . GLY A 1 190 ? 35.356 -3.967 -63.646 1.00 90.12 190 GLY A N 1
ATOM 1436 C CA . GLY A 1 190 ? 34.629 -5.201 -63.355 1.00 90.12 190 GLY A CA 1
ATOM 1437 C C . GLY A 1 190 ? 35.342 -6.199 -62.444 1.00 90.12 190 GLY A C 1
ATOM 1438 O O . GLY A 1 190 ? 34.785 -7.269 -62.205 1.00 90.12 190 GLY A O 1
ATOM 1439 N N . ASP A 1 191 ? 36.514 -5.858 -61.905 1.00 91.75 191 ASP A N 1
ATOM 1440 C CA . ASP A 1 191 ? 37.165 -6.589 -60.816 1.00 91.75 191 ASP A CA 1
ATOM 1441 C C . ASP A 1 191 ? 37.252 -5.684 -59.581 1.00 91.75 191 ASP A C 1
ATOM 1443 O O . ASP A 1 191 ? 37.681 -4.541 -59.685 1.00 91.75 191 ASP A O 1
ATOM 1447 N N . ILE A 1 192 ? 36.831 -6.166 -58.409 1.00 93.06 192 ILE A N 1
ATOM 1448 C CA . ILE A 1 192 ? 36.868 -5.385 -57.161 1.00 93.06 192 ILE A CA 1
ATOM 1449 C C . ILE A 1 192 ? 38.297 -5.241 -56.612 1.00 93.06 192 ILE A C 1
ATOM 1451 O O . ILE A 1 192 ? 38.554 -4.386 -55.761 1.00 93.06 192 ILE A O 1
ATOM 1455 N N . ALA A 1 193 ? 39.243 -6.045 -57.108 1.00 92.62 193 ALA A N 1
ATOM 1456 C CA . ALA A 1 193 ? 40.616 -6.075 -56.629 1.00 92.62 193 ALA A CA 1
ATOM 1457 C C . ALA A 1 193 ? 41.286 -4.684 -56.609 1.00 92.62 193 ALA A C 1
ATOM 1459 O O . ALA A 1 193 ? 41.296 -3.919 -57.581 1.00 92.62 193 ALA A O 1
ATOM 1460 N N . GLY A 1 194 ? 41.893 -4.362 -55.465 1.00 90.69 194 GLY A N 1
ATOM 1461 C CA . GLY A 1 194 ? 42.569 -3.085 -55.220 1.00 90.69 194 GLY A CA 1
ATOM 1462 C C . GLY A 1 194 ? 41.651 -1.959 -54.736 1.00 90.69 194 GLY A C 1
ATOM 1463 O O . GLY A 1 194 ? 42.165 -0.937 -54.278 1.00 90.69 194 GLY A O 1
ATOM 1464 N N . CYS A 1 195 ? 40.326 -2.150 -54.758 1.00 94.31 195 CYS A N 1
ATOM 1465 C CA . CYS A 1 195 ? 39.398 -1.199 -54.162 1.00 94.31 195 CYS A CA 1
ATOM 1466 C C . CYS A 1 195 ? 39.548 -1.199 -52.636 1.00 94.31 195 CYS A C 1
ATOM 1468 O O . CYS A 1 195 ? 39.489 -2.242 -51.985 1.00 94.31 195 CYS A O 1
ATOM 1470 N N . LYS A 1 196 ? 39.699 -0.010 -52.054 1.00 96.31 196 LYS A N 1
ATOM 1471 C CA . LYS A 1 196 ? 39.728 0.197 -50.603 1.00 96.31 196 LYS A CA 1
ATOM 1472 C C . LYS A 1 196 ? 38.697 1.234 -50.214 1.00 96.31 196 LYS A C 1
ATOM 1474 O O . LYS A 1 196 ? 38.548 2.246 -50.900 1.00 96.31 196 LYS A O 1
ATOM 1479 N N . PHE A 1 197 ? 38.053 1.047 -49.074 1.00 96.38 197 PHE A N 1
ATOM 1480 C CA . PHE A 1 197 ? 37.116 2.019 -48.523 1.00 96.38 197 PHE A CA 1
ATOM 1481 C C . PHE A 1 197 ? 37.453 2.358 -47.073 1.00 96.38 197 PHE A C 1
ATOM 1483 O O . PHE A 1 197 ? 38.206 1.667 -46.394 1.00 96.38 197 PHE A O 1
ATOM 1490 N N . GLN A 1 198 ? 36.910 3.470 -46.612 1.00 96.56 198 GLN A N 1
ATOM 1491 C CA . GLN A 1 198 ? 36.939 3.906 -45.228 1.00 96.56 198 GLN A CA 1
ATOM 1492 C C . GLN A 1 198 ? 35.537 4.336 -44.839 1.00 96.56 198 GLN A C 1
ATOM 1494 O O . GLN A 1 198 ? 34.734 4.680 -45.704 1.00 96.56 198 GLN A O 1
ATOM 1499 N N . TRP A 1 199 ? 35.248 4.397 -43.551 1.00 96.12 199 TRP A N 1
ATOM 1500 C CA . TRP A 1 199 ? 33.939 4.833 -43.092 1.00 96.12 199 TRP A CA 1
ATOM 1501 C C . TRP A 1 199 ? 34.042 5.735 -41.864 1.00 96.12 199 TRP A C 1
ATOM 1503 O O . TRP A 1 199 ? 35.063 5.764 -41.178 1.00 96.12 199 TRP A O 1
ATOM 1513 N N . THR A 1 200 ? 32.998 6.515 -41.615 1.00 95.50 200 THR A N 1
ATOM 1514 C CA . THR A 1 200 ? 32.835 7.322 -40.404 1.00 95.50 200 THR A CA 1
ATOM 1515 C C . THR A 1 200 ? 31.353 7.397 -40.035 1.00 95.50 200 THR A C 1
ATOM 1517 O O . THR A 1 200 ? 30.493 7.198 -40.897 1.00 95.50 200 THR A O 1
ATOM 1520 N N . LYS A 1 201 ? 31.048 7.667 -38.763 1.00 93.31 201 LYS A N 1
ATOM 1521 C CA . LYS A 1 201 ? 29.675 7.781 -38.248 1.00 93.31 201 LYS A CA 1
ATOM 1522 C C . LYS A 1 201 ? 29.375 9.190 -37.743 1.00 93.31 201 LYS A C 1
ATOM 1524 O O . LYS A 1 201 ? 30.257 9.884 -37.239 1.00 93.31 201 LYS A O 1
ATOM 1529 N N . GLY A 1 202 ? 28.133 9.630 -37.910 1.00 90.75 202 GLY A N 1
ATOM 1530 C CA . GLY A 1 202 ? 27.597 10.904 -37.425 1.00 90.75 202 GLY A CA 1
ATOM 1531 C C . GLY A 1 202 ? 27.940 12.135 -38.267 1.00 90.75 202 GLY A C 1
ATOM 1532 O O . GLY A 1 202 ? 27.110 13.031 -38.386 1.00 90.75 202 GLY A O 1
ATOM 1533 N N . SER A 1 203 ? 29.123 12.207 -38.885 1.00 90.44 203 SER A N 1
ATOM 1534 C CA . SER A 1 203 ? 29.497 13.352 -39.726 1.00 90.44 203 SER A CA 1
ATOM 1535 C C . SER A 1 203 ? 30.429 12.976 -40.872 1.00 90.44 203 SER A C 1
ATOM 1537 O O . SER A 1 203 ? 31.459 12.344 -40.662 1.00 90.44 203 SER A O 1
ATOM 1539 N N . VAL A 1 204 ? 30.132 13.472 -42.077 1.00 90.06 204 VAL A N 1
ATOM 1540 C CA . VAL A 1 204 ? 30.968 13.297 -43.280 1.00 90.06 204 VAL A CA 1
ATOM 1541 C C . VAL A 1 204 ? 32.368 13.909 -43.140 1.00 90.06 204 VAL A C 1
ATOM 1543 O O . VAL A 1 204 ? 33.303 13.473 -43.812 1.00 90.06 204 VAL A O 1
ATOM 1546 N N . THR A 1 205 ? 32.526 14.905 -42.259 1.00 88.44 205 THR A N 1
ATOM 1547 C CA . THR A 1 205 ? 33.813 15.547 -41.941 1.00 88.44 205 THR A CA 1
ATOM 1548 C C . THR A 1 205 ? 34.513 14.902 -40.742 1.00 88.44 205 THR A C 1
ATOM 1550 O O . THR A 1 205 ? 35.485 15.460 -40.233 1.00 88.44 205 THR A O 1
ATOM 1553 N N . GLY A 1 206 ? 33.991 13.778 -40.244 1.00 86.56 206 GLY A N 1
ATOM 1554 C CA . GLY A 1 206 ? 34.562 13.025 -39.137 1.00 86.56 206 GLY A CA 1
ATOM 1555 C C . GLY A 1 206 ? 35.899 12.367 -39.482 1.00 86.56 206 GLY A C 1
ATOM 1556 O O . GLY A 1 206 ? 36.377 12.387 -40.620 1.00 86.56 206 GLY A O 1
ATOM 1557 N N . VAL A 1 207 ? 36.517 11.762 -38.468 1.00 91.94 207 VAL A N 1
ATOM 1558 C CA . VAL A 1 207 ? 37.700 10.922 -38.670 1.00 91.94 207 VAL A CA 1
ATOM 1559 C C . VAL A 1 207 ? 37.240 9.613 -39.302 1.00 91.94 207 VAL A C 1
ATOM 1561 O O . VAL A 1 207 ? 36.380 8.919 -38.762 1.00 91.94 207 VAL A O 1
ATOM 1564 N N . TYR A 1 208 ? 37.800 9.302 -40.466 1.00 94.50 208 TYR A N 1
ATOM 1565 C CA . TYR A 1 208 ? 37.545 8.051 -41.165 1.00 94.50 208 TYR A CA 1
ATOM 1566 C C . TYR A 1 208 ? 38.375 6.916 -40.565 1.00 94.50 208 TYR A C 1
ATOM 1568 O O . TYR A 1 208 ? 39.500 7.132 -40.106 1.00 94.50 208 TYR A O 1
ATOM 1576 N N . SER A 1 209 ? 37.828 5.706 -40.618 1.00 95.81 209 SER A N 1
ATOM 1577 C CA . SER A 1 209 ? 38.504 4.468 -40.242 1.00 95.81 209 SER A CA 1
ATOM 1578 C C . SER A 1 209 ? 39.817 4.260 -41.012 1.00 95.81 209 SER A C 1
ATOM 1580 O O . SER A 1 209 ? 40.100 4.904 -42.032 1.00 95.81 209 SER A O 1
ATOM 1582 N N . ALA A 1 210 ? 40.610 3.278 -40.575 1.00 95.12 210 ALA A N 1
ATOM 1583 C CA . ALA A 1 210 ? 41.650 2.715 -41.431 1.00 95.12 210 ALA A CA 1
ATOM 1584 C C . ALA A 1 210 ? 41.036 2.201 -42.749 1.00 95.12 210 ALA A C 1
ATOM 1586 O O . ALA A 1 210 ? 39.856 1.844 -42.793 1.00 95.12 210 ALA A O 1
ATOM 1587 N N . ALA A 1 211 ? 41.827 2.209 -43.823 1.00 95.94 211 ALA A N 1
ATOM 1588 C CA . ALA A 1 211 ? 41.383 1.703 -45.117 1.00 95.94 211 ALA A CA 1
ATOM 1589 C C . ALA A 1 211 ? 41.200 0.180 -45.060 1.00 95.94 211 ALA A C 1
ATOM 1591 O O . ALA A 1 211 ? 42.115 -0.533 -44.647 1.00 95.94 211 ALA A O 1
ATOM 1592 N N . ILE A 1 212 ? 40.030 -0.285 -45.487 1.00 96.38 212 ILE A N 1
ATOM 1593 C CA . ILE A 1 212 ? 39.620 -1.689 -45.542 1.00 96.38 212 ILE A CA 1
ATOM 1594 C C . ILE A 1 212 ? 39.623 -2.119 -47.010 1.00 96.38 212 ILE A C 1
ATOM 1596 O O . ILE A 1 212 ? 39.134 -1.383 -47.869 1.00 96.38 212 ILE A O 1
ATOM 1600 N N . ASP A 1 213 ? 40.200 -3.284 -47.299 1.00 95.00 213 ASP A N 1
ATOM 1601 C CA . ASP A 1 213 ? 40.184 -3.882 -48.635 1.00 95.00 213 ASP A CA 1
ATOM 1602 C C . ASP A 1 213 ? 38.783 -4.424 -48.957 1.00 95.00 213 ASP A C 1
ATOM 1604 O O . ASP A 1 213 ? 38.217 -5.196 -48.188 1.00 95.00 213 ASP A O 1
ATOM 1608 N N . ALA A 1 214 ? 38.214 -4.010 -50.091 1.00 93.81 214 ALA A N 1
ATOM 1609 C CA . ALA A 1 214 ? 36.958 -4.562 -50.583 1.00 93.81 214 ALA A CA 1
ATOM 1610 C C . ALA A 1 214 ? 37.236 -5.861 -51.352 1.00 93.81 214 ALA A C 1
ATOM 1612 O O . ALA A 1 214 ? 38.013 -5.871 -52.304 1.00 93.81 214 ALA A O 1
ATOM 1613 N N . ASP A 1 215 ? 36.577 -6.949 -50.959 1.00 92.62 215 ASP A N 1
ATOM 1614 C CA . ASP A 1 215 ? 36.767 -8.287 -51.541 1.00 92.62 215 ASP A CA 1
ATOM 1615 C C . ASP A 1 215 ? 35.498 -8.846 -52.212 1.00 92.62 215 ASP A C 1
ATOM 1617 O O . ASP A 1 215 ? 35.455 -10.005 -52.622 1.00 92.62 215 ASP A O 1
ATOM 1621 N N . GLY A 1 216 ? 34.453 -8.023 -52.338 1.00 91.00 216 GLY A N 1
ATOM 1622 C CA . GLY A 1 216 ? 33.163 -8.437 -52.887 1.00 91.00 216 GLY A CA 1
ATOM 1623 C C . GLY A 1 216 ? 32.287 -9.228 -51.912 1.00 91.00 216 GLY A C 1
ATOM 1624 O O . GLY A 1 216 ? 31.247 -9.744 -52.329 1.00 91.00 216 GLY A O 1
ATOM 1625 N N . THR A 1 217 ? 32.667 -9.322 -50.635 1.00 94.12 217 THR A N 1
ATOM 1626 C CA . THR A 1 217 ? 31.888 -9.942 -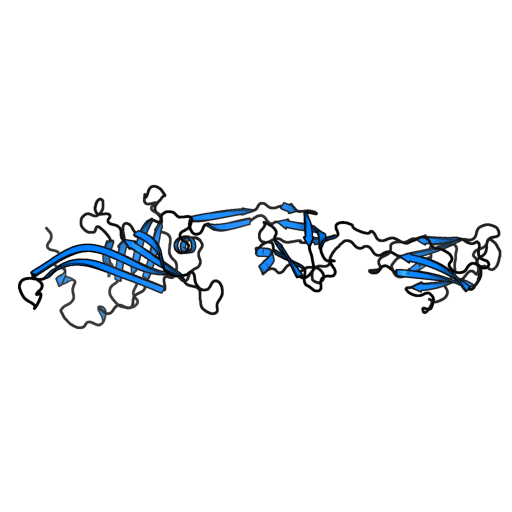49.553 1.00 94.12 217 THR A CA 1
ATOM 1627 C C . THR A 1 217 ? 31.455 -8.913 -48.504 1.00 94.12 217 THR A C 1
ATOM 1629 O O . THR A 1 217 ? 31.778 -7.728 -48.613 1.00 94.12 217 THR A O 1
ATOM 1632 N N . ASP A 1 218 ? 30.657 -9.348 -47.528 1.00 95.12 218 ASP A N 1
ATOM 1633 C CA . ASP A 1 218 ? 30.163 -8.482 -46.458 1.00 95.12 218 ASP A CA 1
ATOM 1634 C C . ASP A 1 218 ? 31.304 -8.128 -45.494 1.00 95.12 218 ASP A C 1
ATOM 1636 O O . ASP A 1 218 ? 31.867 -8.989 -44.820 1.00 95.12 218 ASP A O 1
ATOM 1640 N N . GLN A 1 219 ? 31.627 -6.841 -45.414 1.00 95.75 219 GLN A N 1
ATOM 1641 C CA . GLN A 1 219 ? 32.656 -6.293 -44.541 1.00 95.75 219 GLN A CA 1
ATOM 1642 C C . GLN A 1 219 ? 31.998 -5.651 -43.320 1.00 95.75 219 GLN A C 1
ATOM 1644 O O . GLN A 1 219 ? 31.130 -4.785 -43.453 1.00 95.75 219 GLN A O 1
ATOM 1649 N N . ALA A 1 220 ? 32.406 -6.078 -42.127 1.00 93.50 220 ALA A N 1
ATOM 1650 C CA . ALA A 1 220 ? 31.846 -5.576 -40.877 1.00 93.50 220 ALA A CA 1
ATOM 1651 C C . ALA A 1 220 ? 32.287 -4.132 -40.589 1.00 93.50 220 ALA A C 1
ATOM 1653 O O . ALA A 1 220 ? 33.466 -3.784 -40.700 1.00 93.50 220 ALA A O 1
ATOM 1654 N N . LEU A 1 221 ? 31.326 -3.314 -40.176 1.00 93.50 221 LEU A N 1
ATOM 1655 C CA . LEU A 1 221 ? 31.521 -2.007 -39.563 1.00 93.50 221 LEU A CA 1
ATOM 1656 C C . LEU A 1 221 ? 31.266 -2.107 -38.047 1.00 93.50 221 LEU A C 1
ATOM 1658 O O . LEU A 1 221 ? 31.087 -3.193 -37.494 1.00 93.50 221 LEU A O 1
ATOM 1662 N N . GLU A 1 222 ? 31.260 -0.968 -37.354 1.00 91.25 222 GLU A N 1
ATOM 1663 C CA . GLU A 1 222 ? 30.779 -0.905 -35.969 1.00 91.25 222 GLU A CA 1
ATOM 1664 C C . GLU A 1 222 ? 29.259 -1.133 -35.869 1.00 91.25 222 GLU A C 1
ATOM 1666 O O . GLU A 1 222 ? 28.533 -1.076 -36.861 1.00 91.25 222 GLU A O 1
ATOM 1671 N N . ASP A 1 223 ? 28.788 -1.374 -34.642 1.00 91.00 223 ASP A N 1
ATOM 1672 C CA . ASP A 1 223 ? 27.364 -1.450 -34.286 1.00 91.00 223 ASP A CA 1
ATOM 1673 C C . ASP A 1 223 ? 26.571 -2.531 -35.059 1.00 91.00 223 ASP A C 1
ATOM 1675 O O . ASP A 1 223 ? 25.368 -2.397 -35.267 1.00 91.00 223 ASP A O 1
ATOM 1679 N N . GLY A 1 224 ? 27.258 -3.605 -35.480 1.00 89.38 224 GLY A N 1
ATOM 1680 C CA . GLY A 1 224 ? 26.665 -4.794 -36.116 1.00 89.38 224 GLY A CA 1
ATOM 1681 C C . GLY A 1 224 ? 26.337 -4.649 -37.608 1.00 89.38 224 GLY A C 1
ATOM 1682 O O . GLY A 1 224 ? 25.819 -5.583 -38.223 1.00 89.38 224 GLY A O 1
ATOM 1683 N N . ILE A 1 225 ? 26.671 -3.503 -38.208 1.00 94.69 225 ILE A N 1
ATOM 1684 C CA . ILE A 1 225 ? 26.412 -3.204 -39.620 1.00 94.69 225 ILE A CA 1
ATOM 1685 C C . ILE A 1 225 ? 27.435 -3.910 -40.517 1.00 94.69 225 ILE A C 1
ATOM 1687 O O . ILE A 1 225 ? 28.624 -3.967 -40.203 1.00 94.69 225 ILE A O 1
ATOM 1691 N N . THR A 1 226 ? 26.999 -4.373 -41.685 1.00 96.00 226 THR A N 1
ATOM 1692 C CA . THR A 1 226 ? 27.876 -4.814 -42.771 1.00 96.00 226 THR A CA 1
ATOM 1693 C C . THR A 1 226 ? 27.674 -3.976 -44.028 1.00 96.00 226 THR A C 1
ATOM 1695 O O . THR A 1 226 ? 26.587 -3.469 -44.315 1.00 96.00 226 THR A O 1
ATOM 1698 N N . VAL A 1 227 ? 28.747 -3.817 -44.797 1.00 96.69 227 VAL A N 1
ATOM 1699 C CA . VAL A 1 227 ? 28.709 -3.209 -46.128 1.00 96.69 227 VAL A CA 1
ATOM 1700 C C . VAL A 1 227 ? 29.381 -4.120 -47.133 1.00 96.69 227 VAL A C 1
ATOM 1702 O O . VAL A 1 227 ? 30.370 -4.781 -46.831 1.00 96.69 227 VAL A O 1
ATOM 1705 N N . LYS A 1 228 ? 28.870 -4.121 -48.355 1.00 96.00 228 LYS A N 1
ATOM 1706 C CA . LYS A 1 228 ? 29.412 -4.915 -49.449 1.00 96.00 228 LYS A CA 1
ATOM 1707 C C . LYS A 1 228 ? 29.520 -4.052 -50.688 1.00 96.00 228 LYS A C 1
ATOM 1709 O O . LYS A 1 228 ? 28.537 -3.462 -51.133 1.00 96.00 228 LYS A O 1
ATOM 1714 N N . LEU A 1 229 ? 30.726 -3.983 -51.237 1.00 95.25 229 LEU A N 1
ATOM 1715 C CA . LEU A 1 229 ? 31.021 -3.269 -52.472 1.00 95.25 229 LEU A CA 1
ATOM 1716 C C . LEU A 1 229 ? 31.156 -4.295 -53.596 1.00 95.25 229 LEU A C 1
ATOM 1718 O O . LEU A 1 229 ? 31.972 -5.210 -53.505 1.00 95.25 229 LEU A O 1
ATOM 1722 N N . VAL A 1 230 ? 30.358 -4.147 -54.651 1.00 93.06 230 VAL A N 1
ATOM 1723 C CA . VAL A 1 230 ? 30.343 -5.048 -55.808 1.00 93.06 230 VAL A CA 1
ATOM 1724 C C . VAL A 1 230 ? 30.504 -4.236 -57.086 1.00 93.06 230 VAL A C 1
ATOM 1726 O O . VAL A 1 230 ? 29.870 -3.196 -57.251 1.00 93.06 230 VAL A O 1
ATOM 1729 N N . VAL A 1 231 ? 31.317 -4.740 -58.012 1.00 92.56 231 VAL A N 1
ATOM 1730 C CA . VAL A 1 231 ? 31.414 -4.228 -59.384 1.00 92.56 231 VAL A CA 1
ATOM 1731 C C . VAL A 1 231 ? 30.971 -5.313 -60.365 1.00 92.56 231 VAL A C 1
ATOM 1733 O O . VAL A 1 231 ? 31.377 -6.469 -60.263 1.00 92.56 231 VAL A O 1
ATOM 1736 N N . GLY A 1 232 ? 30.086 -4.957 -61.290 1.00 89.38 232 GLY A N 1
ATOM 1737 C CA . GLY A 1 232 ? 29.714 -5.762 -62.450 1.00 89.38 232 GLY A CA 1
ATOM 1738 C C . GLY A 1 232 ? 30.629 -5.496 -63.647 1.00 89.38 232 GLY A C 1
ATOM 1739 O O . GLY A 1 232 ? 31.526 -4.659 -63.594 1.00 89.38 232 GLY A O 1
ATOM 1740 N N . VAL A 1 233 ? 30.396 -6.192 -64.762 1.00 88.75 233 VAL A N 1
ATOM 1741 C CA . VAL A 1 233 ? 31.236 -6.075 -65.969 1.00 88.75 233 VAL A CA 1
ATOM 1742 C C . VAL A 1 233 ? 31.316 -4.618 -66.444 1.00 88.75 233 VAL A C 1
ATOM 1744 O O . VAL A 1 233 ? 30.300 -4.021 -66.789 1.00 88.75 233 VAL A O 1
ATOM 1747 N N . GLY A 1 234 ? 32.535 -4.072 -66.489 1.00 86.56 234 GLY A N 1
ATOM 1748 C CA . GLY A 1 234 ? 32.808 -2.699 -66.926 1.00 86.56 234 GLY A CA 1
ATOM 1749 C C . GLY A 1 234 ? 32.611 -1.616 -65.860 1.00 86.56 234 GLY A C 1
ATOM 1750 O O . GLY A 1 234 ? 32.924 -0.464 -66.150 1.00 86.56 234 GLY A O 1
ATOM 1751 N N . GLN A 1 235 ? 32.151 -1.973 -64.656 1.00 92.25 235 GLN A N 1
ATOM 1752 C CA . GLN A 1 235 ? 31.909 -1.027 -63.566 1.00 92.25 235 GLN A CA 1
ATOM 1753 C C . GLN A 1 235 ? 33.164 -0.764 -62.729 1.00 92.25 235 GLN A C 1
ATOM 1755 O O . GLN A 1 235 ? 34.069 -1.599 -62.657 1.00 92.25 235 GLN A O 1
ATOM 1760 N N . ASN A 1 236 ? 33.207 0.393 -62.076 1.00 91.25 236 ASN A N 1
ATOM 1761 C CA . ASN A 1 236 ? 34.300 0.862 -61.241 1.00 91.25 236 ASN A CA 1
ATOM 1762 C C . ASN A 1 236 ? 33.805 1.643 -60.019 1.00 91.25 236 ASN A C 1
ATOM 1764 O O . ASN A 1 236 ? 32.724 2.238 -60.008 1.00 91.25 236 ASN A O 1
ATOM 1768 N N . PHE A 1 237 ? 34.672 1.707 -59.013 1.00 92.69 237 PHE A N 1
ATOM 1769 C CA . PHE A 1 237 ? 34.630 2.699 -57.951 1.00 92.69 237 PHE A CA 1
ATOM 1770 C C . PHE A 1 237 ? 35.714 3.757 -58.171 1.00 92.69 237 PHE A C 1
ATOM 1772 O O . PHE A 1 237 ? 36.857 3.445 -58.500 1.00 92.69 237 PHE A O 1
ATOM 1779 N N . THR A 1 238 ? 35.370 5.020 -57.938 1.00 92.00 238 THR A N 1
ATOM 1780 C CA . THR A 1 238 ? 36.262 6.175 -58.060 1.00 92.00 238 THR A CA 1
ATOM 1781 C C . THR A 1 238 ? 36.669 6.676 -56.679 1.00 92.00 238 THR A C 1
ATOM 1783 O O . THR A 1 238 ? 35.846 6.818 -55.775 1.00 92.00 238 THR A O 1
ATOM 1786 N N . ALA A 1 239 ? 37.962 6.957 -56.502 1.00 92.12 239 ALA A N 1
ATOM 1787 C CA . ALA A 1 239 ? 38.489 7.442 -55.233 1.00 92.12 239 ALA A CA 1
ATOM 1788 C C . ALA A 1 239 ? 37.849 8.778 -54.805 1.00 92.12 239 ALA A C 1
ATOM 1790 O O . ALA A 1 239 ? 37.591 9.657 -55.625 1.00 92.12 239 ALA A O 1
ATOM 1791 N N . ASN A 1 240 ? 37.689 8.945 -53.492 1.00 90.44 240 ASN A N 1
ATOM 1792 C CA . ASN A 1 240 ? 37.069 10.071 -52.786 1.00 90.44 240 ASN A CA 1
ATOM 1793 C C . ASN A 1 240 ? 35.547 10.203 -52.906 1.00 90.44 240 ASN A C 1
ATOM 1795 O O . ASN A 1 240 ? 34.994 11.141 -52.332 1.00 90.44 240 ASN A O 1
ATOM 1799 N N . GLU A 1 241 ? 34.858 9.279 -53.571 1.00 92.25 241 GLU A N 1
ATOM 1800 C CA . GLU A 1 241 ? 33.397 9.283 -53.566 1.00 92.25 241 GLU A CA 1
ATOM 1801 C C . GLU A 1 241 ? 32.818 8.751 -52.258 1.00 92.25 241 GLU A C 1
ATOM 1803 O O . GLU A 1 241 ? 33.393 7.859 -51.628 1.00 92.25 241 GLU A O 1
ATOM 1808 N N . ILE A 1 242 ? 31.680 9.318 -51.850 1.00 93.69 242 ILE A N 1
ATOM 1809 C CA . ILE A 1 242 ? 31.062 9.060 -50.550 1.00 93.69 242 ILE A CA 1
ATOM 1810 C C . ILE A 1 242 ? 29.635 8.543 -50.720 1.00 93.69 242 ILE A C 1
ATOM 1812 O O . ILE A 1 242 ? 28.788 9.193 -51.339 1.00 93.69 242 ILE A O 1
ATOM 1816 N N . TYR A 1 243 ? 29.349 7.417 -50.079 1.00 94.69 243 TYR A N 1
ATOM 1817 C CA . TYR A 1 243 ? 28.021 6.845 -49.907 1.00 94.69 243 TYR A CA 1
ATOM 1818 C C . TYR A 1 243 ? 27.519 7.137 -48.498 1.00 94.69 243 TYR A C 1
ATOM 1820 O O . TYR A 1 243 ? 28.292 7.102 -47.542 1.00 94.69 243 TYR A O 1
ATOM 1828 N N . LYS A 1 244 ? 26.226 7.412 -48.368 1.00 94.94 244 LYS A N 1
ATOM 1829 C CA . LYS A 1 244 ? 25.543 7.648 -47.102 1.00 94.94 244 LYS A CA 1
ATOM 1830 C C . LYS A 1 244 ? 24.419 6.640 -46.933 1.00 94.94 244 LYS A C 1
ATOM 1832 O O . LYS A 1 244 ? 23.631 6.451 -47.854 1.00 94.94 244 LYS A O 1
ATOM 1837 N N . PHE A 1 245 ? 24.300 6.075 -45.743 1.00 95.31 245 PHE A N 1
ATOM 1838 C CA . PHE A 1 245 ? 23.084 5.408 -45.288 1.00 95.31 245 PHE A CA 1
ATOM 1839 C C . PHE A 1 245 ? 22.777 5.825 -43.851 1.00 95.31 245 PHE A C 1
ATOM 1841 O O . PHE A 1 245 ? 23.668 6.266 -43.126 1.00 95.31 245 PHE A O 1
ATOM 1848 N N . THR A 1 246 ? 21.516 5.708 -43.451 1.00 94.56 246 THR A N 1
ATOM 1849 C CA . THR A 1 246 ? 21.068 6.004 -42.086 1.00 94.56 246 THR A CA 1
ATOM 1850 C C . THR A 1 246 ? 20.752 4.688 -41.395 1.00 94.56 246 THR A C 1
ATOM 1852 O O . THR A 1 246 ? 20.001 3.884 -41.942 1.00 94.56 246 THR A O 1
ATOM 1855 N N . ALA A 1 247 ? 21.334 4.465 -40.221 1.00 91.56 247 ALA A N 1
ATOM 1856 C CA . ALA A 1 247 ? 20.957 3.367 -39.344 1.00 91.56 247 ALA A CA 1
ATOM 1857 C C . ALA A 1 247 ? 19.965 3.899 -38.304 1.00 91.56 247 ALA A C 1
ATOM 1859 O O . ALA A 1 247 ? 20.271 4.847 -37.574 1.00 91.56 247 ALA A O 1
ATOM 1860 N N . THR A 1 248 ? 18.768 3.324 -38.266 1.00 88.81 248 THR A N 1
ATOM 1861 C CA . THR A 1 248 ? 17.704 3.671 -37.324 1.00 88.81 248 THR A CA 1
ATOM 1862 C C . THR A 1 248 ? 17.757 2.707 -36.150 1.00 88.81 248 THR A C 1
ATOM 1864 O O . THR A 1 248 ? 17.671 1.498 -36.329 1.00 88.81 248 THR A O 1
ATOM 1867 N N . SER A 1 249 ? 17.925 3.241 -34.942 1.00 81.19 249 SER A N 1
ATOM 1868 C CA . SER A 1 249 ? 17.928 2.462 -33.698 1.00 81.19 249 SER A CA 1
ATOM 1869 C C . SER A 1 249 ? 16.535 1.923 -33.388 1.00 81.19 249 SER A C 1
ATOM 1871 O O . SER A 1 249 ? 15.555 2.649 -33.569 1.00 81.19 249 SER A O 1
ATOM 1873 N N . ALA A 1 250 ? 16.451 0.719 -32.818 1.00 76.44 250 ALA A N 1
ATOM 1874 C CA . ALA A 1 250 ? 15.199 0.245 -32.242 1.00 76.44 250 ALA A CA 1
ATOM 1875 C C . ALA A 1 250 ? 14.742 1.199 -31.123 1.00 76.44 250 ALA A C 1
ATOM 1877 O O . ALA A 1 250 ? 15.517 1.532 -30.225 1.00 76.44 250 ALA A O 1
ATOM 1878 N N . SER A 1 251 ? 13.486 1.639 -31.161 1.00 69.06 251 SER A N 1
ATOM 1879 C CA . SER A 1 251 ? 12.884 2.426 -30.083 1.00 69.06 251 SER A CA 1
ATOM 1880 C C . SER A 1 251 ? 11.506 1.864 -29.772 1.00 69.06 251 SER A C 1
ATOM 1882 O O . SER A 1 251 ? 10.610 1.914 -30.615 1.00 69.06 251 SER A O 1
ATOM 1884 N N . GLY A 1 252 ? 11.339 1.308 -28.576 1.00 76.75 252 GLY A N 1
ATOM 1885 C CA . GLY A 1 252 ? 10.100 0.632 -28.206 1.00 76.75 252 GLY A CA 1
ATOM 1886 C C . GLY A 1 252 ? 9.990 0.313 -26.727 1.00 76.75 252 GLY A C 1
ATOM 1887 O O . GLY A 1 252 ? 8.901 0.434 -26.193 1.00 76.75 252 GLY A O 1
ATOM 1888 N N . GLU A 1 253 ? 11.087 -0.023 -26.049 1.00 86.19 253 GLU A N 1
ATOM 1889 C CA . GLU A 1 253 ? 11.086 -0.306 -24.611 1.00 86.19 253 GLU A CA 1
ATOM 1890 C C . GLU A 1 253 ? 11.599 0.897 -23.812 1.00 86.19 253 GLU A C 1
ATOM 1892 O O . GLU A 1 253 ? 12.669 1.442 -24.093 1.00 86.19 253 GLU A O 1
ATOM 1897 N N . TYR A 1 254 ? 10.830 1.314 -22.809 1.00 89.69 254 TYR A N 1
ATOM 1898 C CA . TYR A 1 254 ? 11.253 2.330 -21.853 1.00 89.69 254 TYR A CA 1
ATOM 1899 C C . TYR A 1 254 ? 12.087 1.696 -20.741 1.00 89.69 254 TYR A C 1
ATOM 1901 O O . TYR A 1 254 ? 11.853 0.561 -20.325 1.00 89.69 254 TYR A O 1
ATOM 1909 N N . VAL A 1 255 ? 13.060 2.438 -20.216 1.00 89.94 255 VAL A N 1
ATOM 1910 C CA . VAL A 1 255 ? 14.037 1.890 -19.271 1.00 89.94 255 VAL A CA 1
ATOM 1911 C C . VAL A 1 255 ? 13.620 2.165 -17.827 1.00 89.94 255 VAL A C 1
ATOM 1913 O O . VAL A 1 255 ? 13.535 3.318 -17.387 1.00 89.94 255 VAL A O 1
ATOM 1916 N N . LYS A 1 256 ? 13.436 1.097 -17.040 1.00 91.31 256 LYS A N 1
ATOM 1917 C CA . LYS A 1 256 ? 13.222 1.189 -15.587 1.00 91.31 256 LYS A CA 1
ATOM 1918 C C . LYS A 1 256 ? 14.402 1.902 -14.921 1.00 91.31 256 LYS A C 1
ATOM 1920 O O . LYS A 1 256 ? 15.556 1.544 -15.130 1.00 91.31 256 LYS A O 1
ATOM 1925 N N . GLY A 1 257 ? 14.121 2.889 -14.078 1.00 90.88 257 GLY A N 1
ATOM 1926 C CA . GLY A 1 257 ? 15.129 3.709 -13.405 1.00 90.88 257 GLY A CA 1
ATOM 1927 C C . GLY A 1 257 ? 15.498 5.000 -14.142 1.00 90.88 257 GLY A C 1
ATOM 1928 O O . GLY A 1 257 ? 16.141 5.855 -13.539 1.00 90.88 257 GLY A O 1
ATOM 1929 N N . LYS A 1 258 ? 15.091 5.150 -15.409 1.00 90.50 258 LYS A N 1
ATOM 1930 C CA . LYS A 1 258 ? 15.297 6.364 -16.211 1.00 90.50 258 LYS A CA 1
ATOM 1931 C C . LYS A 1 258 ? 13.964 6.956 -16.659 1.00 90.50 258 LYS A C 1
ATOM 1933 O O . LYS A 1 258 ? 13.669 8.108 -16.354 1.00 90.50 258 LYS A O 1
ATOM 1938 N N . ASP A 1 259 ? 13.171 6.155 -17.363 1.00 91.94 259 ASP A N 1
ATOM 1939 C CA . ASP A 1 259 ? 11.917 6.589 -17.981 1.00 91.94 259 ASP A CA 1
ATOM 1940 C C . ASP A 1 259 ? 10.710 6.357 -17.074 1.00 91.94 259 ASP A C 1
ATOM 1942 O O . ASP A 1 259 ? 9.731 7.096 -17.155 1.00 91.94 259 ASP A O 1
ATOM 1946 N N . TYR A 1 260 ? 10.796 5.365 -16.187 1.00 95.38 260 TYR A N 1
ATOM 1947 C CA . TYR A 1 260 ? 9.814 5.102 -15.139 1.00 95.38 260 TYR A CA 1
ATOM 1948 C C . TYR A 1 260 ? 10.467 4.471 -13.906 1.00 95.38 260 TYR A C 1
ATOM 1950 O O . TYR A 1 260 ? 11.517 3.830 -13.989 1.00 95.38 260 TYR A O 1
ATOM 1958 N N . HIS A 1 261 ? 9.821 4.614 -12.754 1.00 95.00 261 HIS A N 1
ATOM 1959 C CA . HIS A 1 261 ? 10.203 3.981 -11.500 1.00 95.00 261 HIS A CA 1
ATOM 1960 C C . HIS A 1 261 ? 9.051 3.152 -10.943 1.00 95.00 261 HIS A C 1
ATOM 1962 O O . HIS A 1 261 ? 7.891 3.552 -10.978 1.00 95.00 261 HIS A O 1
ATOM 1968 N N . VAL A 1 262 ? 9.405 2.003 -10.376 1.00 95.31 262 VAL A N 1
ATOM 1969 C CA . VAL A 1 262 ? 8.496 1.167 -9.592 1.00 95.31 262 VAL A CA 1
ATOM 1970 C C . VAL A 1 262 ? 9.149 0.996 -8.233 1.00 95.31 262 VAL A C 1
ATOM 1972 O O . VAL A 1 262 ? 10.057 0.173 -8.081 1.00 95.31 262 VAL A O 1
ATOM 1975 N N . TYR A 1 263 ? 8.767 1.844 -7.280 1.00 94.25 263 TYR A N 1
ATOM 1976 C CA . TYR A 1 263 ? 9.257 1.748 -5.911 1.00 94.25 263 TYR A CA 1
ATOM 1977 C C . TYR A 1 263 ? 8.458 0.690 -5.156 1.00 94.25 263 TYR A C 1
ATOM 1979 O O . TYR A 1 263 ? 7.247 0.583 -5.313 1.00 94.25 263 TYR A O 1
ATOM 1987 N N . GLU A 1 264 ? 9.127 -0.082 -4.301 1.00 92.81 264 GLU A N 1
ATOM 1988 C CA . GLU A 1 264 ? 8.500 -1.203 -3.591 1.00 92.81 264 GLU A CA 1
ATOM 1989 C C . GLU A 1 264 ? 7.256 -0.774 -2.796 1.00 92.81 264 GLU A C 1
ATOM 1991 O O . GLU A 1 264 ? 6.226 -1.439 -2.843 1.00 92.81 264 GLU A O 1
ATOM 1996 N N . VAL A 1 265 ? 7.324 0.363 -2.094 1.00 93.94 265 VAL A N 1
ATOM 1997 C CA . VAL A 1 265 ? 6.217 0.874 -1.266 1.00 93.94 265 VAL A CA 1
ATOM 1998 C C . VAL A 1 265 ? 4.998 1.252 -2.110 1.00 93.94 265 VAL A C 1
ATOM 2000 O O . VAL A 1 265 ? 3.866 1.047 -1.686 1.00 93.94 265 VAL A O 1
ATOM 2003 N N . GLU A 1 266 ? 5.222 1.772 -3.307 1.00 95.00 266 GLU A N 1
ATOM 2004 C CA . GLU A 1 266 ? 4.178 2.212 -4.231 1.00 95.00 266 GLU A CA 1
ATOM 2005 C C . GLU A 1 266 ? 3.596 1.060 -5.048 1.00 95.00 266 GLU A C 1
ATOM 2007 O O . GLU A 1 266 ? 2.388 1.013 -5.279 1.00 95.00 266 GLU A O 1
ATOM 2012 N N . ALA A 1 267 ? 4.424 0.075 -5.405 1.00 94.50 267 ALA A N 1
ATOM 2013 C CA . ALA A 1 267 ? 3.986 -1.157 -6.051 1.00 94.50 267 ALA A CA 1
ATOM 2014 C C . ALA A 1 267 ? 2.961 -1.914 -5.191 1.00 94.50 267 ALA A C 1
ATOM 2016 O O . ALA A 1 267 ? 2.044 -2.542 -5.724 1.00 94.50 267 ALA A O 1
ATOM 2017 N N . ARG A 1 268 ? 3.033 -1.772 -3.856 1.00 94.62 268 ARG A N 1
ATOM 2018 C CA . ARG A 1 268 ? 2.003 -2.284 -2.934 1.00 94.62 268 ARG A CA 1
ATOM 2019 C C . ARG A 1 268 ? 0.616 -1.732 -3.237 1.00 94.62 268 ARG A C 1
ATOM 2021 O O . ARG A 1 268 ? -0.349 -2.437 -2.990 1.00 94.62 268 ARG A O 1
ATOM 2028 N N . ALA A 1 269 ? 0.519 -0.520 -3.783 1.00 94.75 269 ALA A N 1
ATOM 2029 C CA . ALA A 1 269 ? -0.721 0.145 -4.183 1.00 94.75 269 ALA A CA 1
ATOM 2030 C C . ALA A 1 269 ? -0.955 0.152 -5.709 1.00 94.75 269 ALA A C 1
ATOM 2032 O O . ALA A 1 269 ? -1.850 0.863 -6.174 1.00 94.75 269 ALA A O 1
ATOM 2033 N N . GLY A 1 270 ? -0.151 -0.593 -6.478 1.00 95.31 270 GLY A N 1
ATOM 2034 C CA . GLY A 1 270 ? -0.253 -0.648 -7.937 1.00 95.31 270 GLY A CA 1
ATOM 2035 C C . GLY A 1 270 ? 0.244 0.616 -8.638 1.00 95.31 270 GLY A C 1
ATOM 2036 O O . GLY A 1 270 ? -0.250 0.947 -9.712 1.00 95.31 270 GLY A O 1
ATOM 2037 N N . ILE A 1 271 ? 1.160 1.364 -8.019 1.00 97.00 271 ILE A N 1
ATOM 2038 C CA . ILE A 1 271 ? 1.630 2.651 -8.535 1.00 97.00 271 ILE A CA 1
ATOM 2039 C C . ILE A 1 271 ? 2.926 2.494 -9.347 1.00 97.00 271 ILE A C 1
ATOM 2041 O O . ILE A 1 271 ? 3.867 1.825 -8.918 1.00 97.00 271 ILE A O 1
ATOM 2045 N N . ILE A 1 272 ? 2.970 3.157 -10.506 1.00 96.62 272 ILE A N 1
ATOM 2046 C CA . ILE A 1 272 ? 4.155 3.326 -11.358 1.00 96.62 272 ILE A CA 1
ATOM 2047 C C . ILE A 1 272 ? 4.380 4.828 -11.564 1.00 96.62 272 ILE A C 1
ATOM 2049 O O . ILE A 1 272 ? 3.468 5.542 -11.983 1.00 96.62 272 ILE A O 1
ATOM 2053 N N . ASN A 1 273 ? 5.594 5.307 -11.302 1.00 96.44 273 ASN A N 1
ATOM 2054 C CA . ASN A 1 273 ? 5.954 6.717 -11.436 1.00 96.44 273 ASN A CA 1
ATOM 2055 C C . ASN A 1 273 ? 6.661 6.996 -12.760 1.00 96.44 273 ASN A C 1
ATOM 2057 O O . ASN A 1 273 ? 7.652 6.339 -13.081 1.00 96.44 273 ASN A O 1
ATOM 2061 N N . ILE A 1 274 ? 6.229 8.035 -13.469 1.00 96.50 274 ILE A N 1
ATOM 2062 C CA . ILE A 1 274 ? 6.949 8.612 -14.604 1.00 96.50 274 ILE A CA 1
ATOM 2063 C C . ILE A 1 274 ? 7.656 9.884 -14.111 1.00 96.50 274 ILE A C 1
ATOM 2065 O O . ILE A 1 274 ? 6.996 10.905 -13.910 1.00 96.50 274 ILE A O 1
ATOM 2069 N N . PRO A 1 275 ? 8.983 9.864 -13.879 1.00 95.38 275 PRO A N 1
ATOM 2070 C CA . PRO A 1 275 ? 9.688 11.021 -13.340 1.00 95.38 275 PRO A CA 1
ATOM 2071 C C . PRO A 1 275 ? 9.668 12.205 -14.323 1.00 95.38 275 PRO A C 1
ATOM 2073 O O . PRO A 1 275 ? 9.570 12.006 -15.537 1.00 95.38 275 PRO A O 1
ATOM 2076 N N . PRO A 1 276 ? 9.860 13.446 -13.845 1.00 94.00 276 PRO A N 1
ATOM 2077 C CA . PRO A 1 276 ? 9.977 14.623 -14.712 1.00 94.00 276 PRO A CA 1
ATOM 2078 C C . PRO A 1 276 ? 11.181 14.554 -15.669 1.00 94.00 276 PRO A C 1
ATOM 2080 O O . PRO A 1 276 ? 11.207 15.242 -16.683 1.00 94.00 276 PRO A O 1
ATOM 2083 N N . THR A 1 277 ? 12.185 13.725 -15.360 1.00 92.94 277 THR A N 1
ATOM 2084 C CA . THR A 1 277 ? 13.365 13.469 -16.204 1.00 92.94 277 THR A CA 1
ATOM 2085 C C . THR A 1 277 ? 13.146 12.377 -17.253 1.00 92.94 277 THR A C 1
ATOM 2087 O O . THR A 1 277 ? 14.097 12.017 -17.947 1.00 92.94 277 THR A O 1
ATOM 2090 N N . SER A 1 278 ? 11.940 11.805 -17.332 1.00 91.62 278 SER A N 1
ATOM 2091 C CA . SER A 1 278 ? 11.612 10.750 -18.289 1.00 91.62 278 SER A CA 1
ATOM 2092 C C . SER A 1 278 ? 11.789 11.233 -19.727 1.00 91.62 278 SER A C 1
ATOM 2094 O O . SER A 1 278 ? 11.529 12.396 -20.040 1.00 91.62 278 SER A O 1
ATOM 2096 N N . THR A 1 279 ? 12.215 10.334 -20.617 1.00 89.56 279 THR A N 1
ATOM 2097 C CA . THR A 1 279 ? 12.289 10.633 -22.054 1.00 89.56 279 THR A CA 1
ATOM 2098 C C . THR A 1 279 ? 10.958 10.429 -22.777 1.00 89.56 279 THR A C 1
ATOM 2100 O O . THR A 1 279 ? 10.851 10.766 -23.956 1.00 89.56 279 THR A O 1
ATOM 2103 N N . ILE A 1 280 ? 9.934 9.918 -22.079 1.00 88.62 280 ILE A N 1
ATOM 2104 C CA . ILE A 1 280 ? 8.584 9.743 -22.618 1.00 88.62 280 ILE A CA 1
ATOM 2105 C C . ILE A 1 280 ? 7.993 11.126 -22.944 1.00 88.62 280 ILE A C 1
ATOM 2107 O O . ILE A 1 280 ? 7.866 11.955 -22.042 1.00 88.62 280 ILE A O 1
ATOM 2111 N N . PRO A 1 281 ? 7.614 11.412 -24.202 1.00 88.06 281 PRO A N 1
ATOM 2112 C CA . PRO A 1 281 ? 7.001 12.692 -24.543 1.00 88.06 281 PRO A CA 1
ATOM 2113 C C . PRO A 1 281 ? 5.649 12.885 -23.844 1.00 88.06 281 PRO A C 1
ATOM 2115 O O . PRO A 1 281 ? 4.948 11.919 -23.547 1.00 88.06 281 PRO A O 1
ATOM 2118 N N . ALA A 1 282 ? 5.250 14.138 -23.625 1.00 89.81 282 ALA A N 1
ATOM 2119 C CA . ALA A 1 282 ? 3.938 14.446 -23.059 1.00 89.81 282 ALA A CA 1
ATOM 2120 C C . ALA A 1 282 ? 2.794 13.911 -23.938 1.00 89.81 282 ALA A C 1
ATOM 2122 O O . ALA A 1 282 ? 2.883 13.953 -25.166 1.00 89.81 282 ALA A O 1
ATOM 2123 N N . GLU A 1 283 ? 1.723 13.447 -23.293 1.00 91.00 283 GLU A N 1
ATOM 2124 C CA . GLU A 1 283 ? 0.528 12.863 -23.916 1.00 91.00 283 GLU A CA 1
ATOM 2125 C C . GLU A 1 283 ? 0.832 11.654 -24.821 1.00 91.00 283 GLU A C 1
ATOM 2127 O O . GLU A 1 283 ? 0.098 11.364 -25.770 1.00 91.00 283 GLU A O 1
ATOM 2132 N N . SER A 1 284 ? 1.915 10.926 -24.530 1.00 89.50 284 SER A N 1
ATOM 2133 C CA . SER A 1 284 ? 2.264 9.707 -25.259 1.00 89.50 284 SER A CA 1
ATOM 2134 C C . SER A 1 284 ? 1.424 8.539 -24.781 1.00 89.50 284 SER A C 1
ATOM 2136 O O . SER A 1 284 ? 1.186 8.364 -23.585 1.00 89.50 284 SER A O 1
ATOM 2138 N N . LYS A 1 285 ? 1.016 7.690 -25.720 1.00 91.75 285 LYS A N 1
ATOM 2139 C CA . LYS A 1 285 ? 0.443 6.392 -25.393 1.00 91.75 285 LYS A CA 1
ATOM 2140 C C . LYS A 1 285 ? 1.548 5.365 -25.192 1.00 91.75 285 LYS A C 1
ATOM 2142 O O . LYS A 1 285 ? 2.428 5.203 -26.041 1.00 91.75 285 LYS A O 1
ATOM 2147 N N . VAL A 1 286 ? 1.471 4.664 -24.072 1.00 93.00 286 VAL A N 1
ATOM 2148 C CA . VAL A 1 286 ? 2.388 3.594 -23.691 1.00 93.00 286 VAL A CA 1
ATOM 2149 C C . VAL A 1 286 ? 1.596 2.329 -23.393 1.00 93.00 286 VAL A C 1
ATOM 2151 O O . VAL A 1 286 ? 0.451 2.389 -22.950 1.00 93.00 286 VAL A O 1
ATOM 2154 N N . LYS A 1 287 ? 2.215 1.185 -23.649 1.00 94.19 287 LYS A N 1
ATOM 2155 C CA . LYS A 1 287 ? 1.721 -0.151 -23.332 1.00 94.19 287 LYS A CA 1
ATOM 2156 C C . LYS A 1 287 ? 2.434 -0.649 -22.090 1.00 94.19 287 LYS A C 1
ATOM 2158 O O . LYS A 1 287 ? 3.661 -0.594 -22.018 1.00 94.19 287 LYS A O 1
ATOM 2163 N N . ILE A 1 288 ? 1.673 -1.105 -21.109 1.00 94.75 288 ILE A N 1
ATOM 2164 C CA . ILE A 1 288 ? 2.197 -1.569 -19.829 1.00 94.75 288 ILE A CA 1
ATOM 2165 C C . ILE A 1 288 ? 1.903 -3.051 -19.699 1.00 94.75 288 ILE A C 1
ATOM 2167 O O . ILE A 1 288 ? 0.752 -3.479 -19.780 1.00 94.75 288 ILE A O 1
ATOM 2171 N N . SER A 1 289 ? 2.956 -3.812 -19.444 1.00 95.56 289 SER A N 1
ATOM 2172 C CA . SER A 1 289 ? 2.870 -5.217 -19.079 1.00 95.56 289 SER A CA 1
ATOM 2173 C C . SER A 1 289 ? 3.327 -5.382 -17.636 1.00 95.56 289 SER A C 1
ATOM 2175 O O . SER A 1 289 ? 4.285 -4.735 -17.216 1.00 95.56 289 SER A O 1
ATOM 2177 N N . TYR A 1 290 ? 2.621 -6.187 -16.851 1.00 97.00 290 TYR A N 1
ATOM 2178 C CA . TYR A 1 290 ? 2.919 -6.405 -15.436 1.00 97.00 290 TYR A CA 1
ATOM 2179 C C . TYR A 1 290 ? 2.319 -7.721 -14.947 1.00 97.00 290 TYR A C 1
ATOM 2181 O O . TYR A 1 290 ? 1.310 -8.200 -15.469 1.00 97.00 290 TYR A O 1
ATOM 2189 N N . HIS A 1 291 ? 2.921 -8.277 -13.903 1.00 97.50 291 HIS A N 1
ATOM 2190 C CA . HIS A 1 291 ? 2.422 -9.460 -13.224 1.00 97.50 291 HIS A CA 1
ATOM 2191 C C . HIS A 1 291 ? 1.656 -9.066 -11.957 1.00 97.50 291 HIS A C 1
ATOM 2193 O O . HIS A 1 291 ? 2.063 -8.191 -11.182 1.00 97.50 291 HIS A O 1
ATOM 2199 N N . VAL A 1 292 ? 0.511 -9.713 -11.771 1.00 97.31 292 VAL A N 1
ATOM 2200 C CA . VAL A 1 292 ? -0.358 -9.581 -10.607 1.00 97.31 292 VAL A CA 1
ATOM 2201 C C . VAL A 1 292 ? -0.257 -10.877 -9.808 1.00 97.31 292 VAL A C 1
ATOM 2203 O O . VAL A 1 292 ? -0.750 -11.900 -10.284 1.00 97.31 292 VAL A O 1
ATOM 2206 N N . PRO A 1 293 ? 0.318 -10.865 -8.594 1.00 96.25 293 PRO A N 1
ATOM 2207 C CA . PRO A 1 293 ? 0.407 -12.070 -7.780 1.00 96.25 293 PRO A CA 1
ATOM 2208 C C . PRO A 1 293 ? -0.941 -12.414 -7.129 1.00 96.25 293 PRO A C 1
ATOM 2210 O O . PRO A 1 293 ? -1.700 -11.523 -6.725 1.00 96.25 293 PRO A O 1
ATOM 2213 N N . ALA A 1 294 ? -1.222 -13.710 -6.953 1.00 96.81 294 ALA A N 1
ATOM 2214 C CA . ALA A 1 294 ? -2.366 -14.159 -6.157 1.00 96.81 294 ALA A CA 1
ATOM 2215 C C . ALA A 1 294 ? -2.181 -13.789 -4.682 1.00 96.81 294 ALA A C 1
ATOM 2217 O O . ALA A 1 294 ? -1.161 -14.107 -4.063 1.00 96.81 294 ALA A O 1
ATOM 2218 N N . ALA A 1 295 ? -3.193 -13.162 -4.086 1.00 95.62 295 ALA A N 1
ATOM 2219 C CA . ALA A 1 295 ? -3.128 -12.748 -2.692 1.00 95.62 295 ALA A CA 1
ATOM 2220 C C . ALA A 1 295 ? -4.509 -12.571 -2.048 1.00 95.62 295 ALA A C 1
ATOM 2222 O O . ALA A 1 295 ? -5.538 -12.392 -2.703 1.00 95.62 295 ALA A O 1
ATOM 2223 N N . ARG A 1 296 ? -4.517 -12.621 -0.712 1.00 95.00 296 ARG A N 1
ATOM 2224 C CA . ARG A 1 296 ? -5.684 -12.332 0.126 1.00 95.00 296 ARG A CA 1
ATOM 2225 C C . ARG A 1 296 ? -5.301 -11.258 1.127 1.00 95.00 296 ARG A C 1
ATOM 2227 O O . ARG A 1 296 ? -4.428 -11.484 1.963 1.00 95.00 296 ARG A O 1
ATOM 2234 N N . PHE A 1 297 ? -5.973 -10.120 1.060 1.00 93.81 297 PHE A N 1
ATOM 2235 C CA . PHE A 1 297 ? -5.674 -8.963 1.891 1.00 93.81 297 PHE A CA 1
ATOM 2236 C C . PHE A 1 297 ? -6.778 -8.760 2.929 1.00 93.81 297 PHE A C 1
ATOM 2238 O O . PHE A 1 297 ? -7.956 -8.729 2.559 1.00 93.81 297 PHE A O 1
ATOM 2245 N N . PRO A 1 298 ? -6.450 -8.619 4.226 1.00 93.31 298 PRO A N 1
ATOM 2246 C CA . PRO A 1 298 ? -7.436 -8.184 5.201 1.00 93.31 298 PRO A CA 1
ATOM 2247 C C . PRO A 1 298 ? -7.891 -6.765 4.847 1.00 93.31 298 PRO A C 1
ATOM 2249 O O . PRO A 1 298 ? -7.076 -5.869 4.633 1.00 93.31 298 PRO A O 1
ATOM 2252 N N . LYS A 1 299 ? -9.205 -6.568 4.779 1.00 93.31 299 LYS A N 1
ATOM 2253 C CA . LYS A 1 299 ? -9.832 -5.298 4.417 1.00 93.31 299 LYS A CA 1
ATOM 2254 C C . LYS A 1 299 ? -10.680 -4.784 5.564 1.00 93.31 299 LYS A C 1
ATOM 2256 O O . LYS A 1 299 ? -11.353 -5.554 6.248 1.00 93.31 299 LYS A O 1
ATOM 2261 N N . ILE A 1 300 ? -10.712 -3.464 5.703 1.00 93.81 300 ILE A N 1
ATOM 2262 C CA . ILE A 1 300 ? -11.623 -2.766 6.603 1.00 93.81 300 ILE A CA 1
ATOM 2263 C C . ILE A 1 300 ? -12.542 -1.889 5.768 1.00 93.81 300 ILE A C 1
ATOM 2265 O O . ILE A 1 300 ? -12.092 -1.075 4.963 1.00 93.81 300 ILE A O 1
ATOM 2269 N N . MET A 1 301 ? -13.842 -2.052 5.970 1.00 92.75 301 MET A N 1
ATOM 2270 C CA . MET A 1 301 ? -14.863 -1.211 5.360 1.00 92.75 301 MET A CA 1
ATOM 2271 C C . MET A 1 301 ? -15.306 -0.178 6.396 1.00 92.75 301 MET A C 1
ATOM 2273 O O . MET A 1 301 ? -16.245 -0.418 7.154 1.00 92.75 301 MET A O 1
ATOM 2277 N N . GLY A 1 302 ? -14.592 0.946 6.478 1.00 92.38 302 GLY A N 1
ATOM 2278 C CA . GLY A 1 302 ? -14.882 2.015 7.441 1.00 92.38 302 GLY A CA 1
ATOM 2279 C C . GLY A 1 302 ? -16.263 2.647 7.240 1.00 92.38 302 GLY A C 1
ATOM 2280 O O . GLY A 1 302 ? -16.777 2.683 6.125 1.00 92.38 302 GLY A O 1
ATOM 2281 N N . ALA A 1 303 ? -16.867 3.128 8.329 1.00 91.75 303 ALA A N 1
ATOM 2282 C CA . ALA A 1 303 ? -18.181 3.779 8.367 1.00 91.75 303 ALA A CA 1
ATOM 2283 C C . ALA A 1 303 ? -19.351 2.954 7.785 1.00 91.75 303 ALA A C 1
ATOM 2285 O O . ALA A 1 303 ? -20.396 3.505 7.438 1.00 91.75 303 ALA A O 1
ATOM 2286 N N . THR A 1 304 ? -19.202 1.631 7.685 1.00 91.62 304 THR A N 1
ATOM 2287 C CA . THR A 1 304 ? -20.249 0.736 7.162 1.00 91.62 304 THR A CA 1
ATOM 2288 C C . THR A 1 304 ? -21.041 0.026 8.252 1.00 91.62 304 THR A C 1
ATOM 2290 O O . THR A 1 304 ? -22.148 -0.454 7.996 1.00 91.62 304 THR A O 1
ATOM 2293 N N . ALA A 1 305 ? -20.518 -0.038 9.479 1.00 83.31 305 ALA A N 1
ATOM 2294 C CA . ALA A 1 305 ? -21.203 -0.717 10.564 1.00 83.31 305 ALA A CA 1
ATOM 2295 C C . ALA A 1 305 ? -22.328 0.173 11.088 1.00 83.31 305 ALA A C 1
ATOM 2297 O O . ALA A 1 305 ? -22.116 0.972 11.985 1.00 83.31 305 ALA A O 1
ATOM 2298 N N . GLY A 1 306 ? -23.550 0.034 10.565 1.00 84.94 306 GLY A N 1
ATOM 2299 C CA . GLY A 1 306 ? -24.695 0.838 11.024 1.00 84.94 306 GLY A CA 1
ATOM 2300 C C . GLY A 1 306 ? -24.892 0.816 12.551 1.00 84.94 306 GLY A C 1
ATOM 2301 O O . GLY A 1 306 ? -25.324 1.809 13.140 1.00 84.94 306 GLY A O 1
ATOM 2302 N N . ARG A 1 307 ? -24.512 -0.292 13.203 1.00 88.94 307 ARG A N 1
ATOM 2303 C CA . ARG A 1 307 ? -24.455 -0.452 14.660 1.00 88.94 307 ARG A CA 1
ATOM 2304 C C . ARG A 1 307 ? -23.378 -1.471 15.032 1.00 88.94 307 ARG A C 1
ATOM 2306 O O . ARG A 1 307 ? -23.319 -2.541 14.426 1.00 88.94 307 ARG A O 1
ATOM 2313 N N . ILE A 1 308 ? -22.580 -1.173 16.055 1.00 93.12 308 ILE A N 1
ATOM 2314 C CA . ILE A 1 308 ? -21.674 -2.141 16.683 1.00 93.12 308 ILE A CA 1
ATOM 2315 C C . ILE A 1 308 ? -22.143 -2.362 18.116 1.00 93.12 308 ILE A C 1
ATOM 2317 O O . ILE A 1 308 ? -22.075 -1.457 18.947 1.00 93.12 308 ILE A O 1
ATOM 2321 N N . GLU A 1 309 ? -22.630 -3.569 18.391 1.00 94.88 309 GLU A N 1
ATOM 2322 C CA . GLU A 1 309 ? -22.939 -4.024 19.742 1.00 94.88 309 GLU A CA 1
ATOM 2323 C C . GLU A 1 309 ? -22.146 -5.268 20.080 1.00 94.88 309 GLU A C 1
ATOM 2325 O O . GLU A 1 309 ? -21.758 -6.026 19.190 1.00 94.88 309 GLU A O 1
ATOM 2330 N N . GLY A 1 310 ? -21.924 -5.475 21.368 1.00 94.75 310 GLY A N 1
ATOM 2331 C CA . GLY A 1 310 ? -21.225 -6.649 21.834 1.00 94.75 310 GLY A CA 1
ATOM 2332 C C . GLY A 1 310 ? -21.145 -6.753 23.342 1.00 94.75 310 GLY A C 1
ATOM 2333 O O . GLY A 1 310 ? -21.628 -5.877 24.058 1.00 94.75 310 GLY A O 1
ATOM 2334 N N . ARG A 1 311 ? -20.490 -7.806 23.812 1.00 95.06 311 ARG A N 1
ATOM 2335 C CA . ARG A 1 311 ? -20.116 -7.985 25.214 1.00 95.06 311 ARG A CA 1
ATOM 2336 C C . ARG A 1 311 ? -18.660 -7.576 25.395 1.00 95.06 311 ARG A C 1
ATOM 2338 O O . ARG A 1 311 ? -17.820 -7.894 24.555 1.00 95.06 311 ARG A O 1
ATOM 2345 N N . LEU A 1 312 ? -18.362 -6.885 26.488 1.00 96.69 312 LEU A N 1
ATOM 2346 C CA . LEU A 1 312 ? -16.997 -6.516 26.859 1.00 96.69 312 LEU A CA 1
ATOM 2347 C C . LEU A 1 312 ? -16.621 -7.243 28.152 1.00 96.69 312 LEU A C 1
ATOM 2349 O O . LEU A 1 312 ? -17.421 -7.310 29.085 1.00 96.69 312 LEU A O 1
ATOM 2353 N N . LEU A 1 313 ? -15.409 -7.786 28.201 1.00 96.31 313 LEU A N 1
ATOM 2354 C CA . LEU A 1 313 ? -14.848 -8.444 29.375 1.00 96.31 313 LEU A CA 1
ATOM 2355 C C . LEU A 1 313 ? -13.494 -7.814 29.698 1.00 96.31 313 LEU A C 1
ATOM 2357 O O . LEU A 1 313 ? -12.595 -7.793 28.861 1.00 96.31 313 LEU A O 1
ATOM 2361 N N . PHE A 1 314 ? -13.353 -7.331 30.925 1.00 96.56 314 PHE A N 1
ATOM 2362 C CA . PHE A 1 314 ? -12.095 -6.873 31.498 1.00 96.56 314 PHE A CA 1
ATOM 2363 C C . PHE A 1 314 ? -11.610 -7.890 32.529 1.00 96.56 314 PHE A C 1
ATOM 2365 O O . PHE A 1 314 ? -12.357 -8.263 33.435 1.00 96.56 314 PHE A O 1
ATOM 2372 N N . ILE A 1 315 ? -10.359 -8.318 32.407 1.00 95.31 315 ILE A N 1
ATOM 2373 C CA . ILE A 1 315 ? -9.689 -9.178 33.382 1.00 95.31 315 ILE A CA 1
ATOM 2374 C C . ILE A 1 315 ? -8.552 -8.368 33.990 1.00 95.31 315 ILE A C 1
ATOM 2376 O O . ILE A 1 315 ? -7.557 -8.101 33.319 1.00 95.31 315 ILE A O 1
ATOM 2380 N N . GLY A 1 316 ? -8.721 -7.943 35.240 1.00 92.75 316 GLY A N 1
ATOM 2381 C CA . GLY A 1 316 ? -7.719 -7.165 35.954 1.00 92.75 316 GLY A CA 1
ATOM 2382 C C . GLY A 1 316 ? -6.599 -8.048 36.489 1.00 92.75 316 GLY A C 1
ATOM 2383 O O . GLY A 1 316 ? -6.854 -8.986 37.241 1.00 92.75 316 GLY A O 1
ATOM 2384 N N . ASP A 1 317 ? -5.368 -7.680 36.158 1.00 92.56 317 ASP A N 1
ATOM 2385 C CA . ASP A 1 317 ? -4.134 -8.241 36.711 1.00 92.56 317 ASP A CA 1
ATOM 2386 C C . ASP A 1 317 ? -3.223 -7.087 37.167 1.00 92.56 317 ASP A C 1
ATOM 2388 O O . ASP A 1 317 ? -2.214 -6.777 36.533 1.00 92.56 317 ASP A O 1
ATOM 2392 N N . PRO A 1 318 ? -3.649 -6.319 38.186 1.00 90.94 318 PRO A N 1
ATOM 2393 C CA . PRO A 1 318 ? -2.936 -5.124 38.598 1.00 90.94 318 PRO A CA 1
ATOM 2394 C C . PRO A 1 318 ? -1.588 -5.475 39.237 1.00 90.94 318 PRO A C 1
ATOM 2396 O O . PRO A 1 318 ? -1.489 -6.358 40.085 1.00 90.94 318 PRO A O 1
ATOM 2399 N N . ASN A 1 319 ? -0.561 -4.674 38.944 1.00 88.06 319 ASN A N 1
ATOM 2400 C CA . ASN A 1 319 ? 0.750 -4.781 39.602 1.00 88.06 319 ASN A CA 1
ATOM 2401 C C . ASN A 1 319 ? 0.671 -4.551 41.121 1.00 88.06 319 ASN A C 1
ATOM 2403 O O . ASN A 1 319 ? 1.565 -4.938 41.874 1.00 88.06 319 ASN A O 1
ATOM 2407 N N . ARG A 1 320 ? -0.376 -3.850 41.566 1.00 84.62 320 ARG A N 1
ATOM 2408 C CA . ARG A 1 320 ? -0.687 -3.606 42.970 1.00 84.62 320 ARG A CA 1
ATOM 2409 C C . ARG A 1 320 ? -2.178 -3.351 43.130 1.00 84.62 320 ARG A C 1
ATOM 2411 O O . ARG A 1 320 ? -2.749 -2.590 42.351 1.00 84.62 320 ARG A O 1
ATOM 2418 N N . GLY A 1 321 ? -2.768 -3.909 44.178 1.00 84.38 321 GLY A N 1
ATOM 2419 C CA . GLY A 1 321 ? -4.169 -3.699 44.521 1.00 84.38 321 GLY A CA 1
ATOM 2420 C C . GLY A 1 321 ? -5.048 -4.922 44.248 1.00 84.38 321 GLY A C 1
ATOM 2421 O O . GLY A 1 321 ? -4.551 -5.968 43.840 1.00 84.38 321 GLY A O 1
ATOM 2422 N N . PRO A 1 322 ? -6.359 -4.810 44.509 1.00 84.38 322 PRO A N 1
ATOM 2423 C CA . PRO A 1 322 ? -7.318 -5.898 44.318 1.00 84.38 322 PRO A CA 1
ATOM 2424 C C . PRO A 1 322 ? -7.538 -6.245 42.840 1.00 84.38 322 PRO A C 1
ATOM 2426 O O . PRO A 1 322 ? -7.718 -5.353 42.007 1.00 84.38 322 PRO A O 1
ATOM 2429 N N . CYS A 1 323 ? -7.628 -7.541 42.534 1.00 89.56 323 CYS A N 1
ATOM 2430 C CA . CYS A 1 323 ? -7.901 -8.013 41.177 1.00 89.56 323 CYS A CA 1
ATOM 2431 C C . CYS A 1 323 ? -9.411 -8.020 40.923 1.00 89.56 323 CYS A C 1
ATOM 2433 O O . CYS A 1 323 ? -10.159 -8.712 41.621 1.00 89.56 323 CYS A O 1
ATOM 2435 N N . TYR A 1 324 ? -9.863 -7.272 39.915 1.00 91.44 324 TYR A N 1
ATOM 2436 C CA . TYR A 1 324 ? -11.269 -7.200 39.522 1.00 91.44 324 TYR A CA 1
ATOM 2437 C C . TYR A 1 324 ? -11.481 -7.729 38.109 1.00 91.44 324 TYR A C 1
ATOM 2439 O O . TYR A 1 324 ? -10.801 -7.304 37.180 1.00 91.44 324 TYR A O 1
ATOM 2447 N N . ASN A 1 325 ? -12.506 -8.563 37.945 1.00 95.19 325 ASN A N 1
ATOM 2448 C CA . ASN A 1 325 ? -13.039 -8.918 36.635 1.00 95.19 325 ASN A CA 1
ATOM 2449 C C . ASN A 1 325 ? -14.322 -8.128 36.376 1.00 95.19 325 ASN A C 1
ATOM 2451 O O . ASN A 1 325 ? -15.218 -8.105 37.224 1.00 95.19 325 ASN A O 1
ATOM 2455 N N . GLY A 1 326 ? -14.393 -7.481 35.215 1.00 95.25 326 GLY A N 1
ATOM 2456 C CA . GLY A 1 326 ? -15.534 -6.695 34.758 1.00 95.25 326 GLY A CA 1
ATOM 2457 C C . GLY A 1 326 ? -16.249 -7.370 33.602 1.00 95.25 326 GLY A C 1
ATOM 2458 O O . GLY A 1 326 ? -15.683 -7.495 32.523 1.00 95.25 326 GLY A O 1
ATOM 2459 N N . ASP A 1 327 ? -17.496 -7.767 33.821 1.00 95.19 327 ASP A N 1
ATOM 2460 C CA . ASP A 1 327 ? -18.378 -8.332 32.801 1.00 95.19 327 ASP A CA 1
ATOM 2461 C C . ASP A 1 327 ? -19.412 -7.275 32.405 1.00 95.19 327 ASP A C 1
ATOM 2463 O O . ASP A 1 327 ? -20.250 -6.896 33.225 1.00 95.19 327 ASP A O 1
ATOM 2467 N N . PHE A 1 328 ? -19.371 -6.809 31.157 1.00 95.94 328 PHE A N 1
ATOM 2468 C CA . PHE A 1 328 ? -20.296 -5.806 30.626 1.00 95.94 328 PHE A CA 1
ATOM 2469 C C . PHE A 1 328 ? -21.188 -6.449 29.563 1.00 95.94 328 PHE A C 1
ATOM 2471 O O . PHE A 1 328 ? -20.727 -6.796 28.473 1.00 95.94 328 PHE A O 1
ATOM 2478 N N . TRP A 1 329 ? -22.468 -6.631 29.896 1.00 94.00 329 TRP A N 1
ATOM 2479 C CA . TRP A 1 329 ? -23.373 -7.548 29.188 1.00 94.00 329 TRP A CA 1
ATOM 2480 C C . TRP A 1 329 ? -23.658 -7.150 27.750 1.00 94.00 329 TRP A C 1
ATOM 2482 O O . TRP A 1 329 ? -23.644 -7.987 26.851 1.00 94.00 329 TRP A O 1
ATOM 2492 N N . ARG A 1 330 ? -23.924 -5.860 27.548 1.00 94.06 330 ARG A N 1
ATOM 2493 C CA . ARG A 1 330 ? -24.261 -5.293 26.251 1.00 94.06 330 ARG A CA 1
ATOM 2494 C C . ARG A 1 330 ? -23.697 -3.890 26.161 1.00 94.06 330 ARG A C 1
ATOM 2496 O O . ARG A 1 330 ? -24.135 -2.986 26.863 1.00 94.06 330 ARG A O 1
ATOM 2503 N N . CYS A 1 331 ? -22.765 -3.692 25.251 1.00 95.00 331 CYS A N 1
ATOM 2504 C CA . CYS A 1 331 ? -22.092 -2.435 25.002 1.00 95.00 331 CYS A CA 1
ATOM 2505 C C . CYS A 1 331 ? -22.318 -2.011 23.553 1.00 95.00 331 CYS A C 1
ATOM 2507 O O . CYS A 1 331 ? -22.077 -2.789 22.634 1.00 95.00 331 CYS A O 1
ATOM 2509 N N . SER A 1 332 ? -22.748 -0.767 23.343 1.00 94.94 332 SER A N 1
ATOM 2510 C CA . SER A 1 332 ? -22.704 -0.124 22.029 1.00 94.94 332 SER A CA 1
ATOM 2511 C C . SER A 1 332 ? -21.349 0.556 21.868 1.00 94.94 332 SER A C 1
ATOM 2513 O O . SER A 1 332 ? -21.038 1.470 22.629 1.00 94.94 332 SER A O 1
ATOM 2515 N N . MET A 1 333 ? -20.568 0.129 20.878 1.00 94.44 333 MET A N 1
ATOM 2516 C CA . MET A 1 333 ? -19.230 0.661 20.601 1.00 94.44 333 MET A CA 1
ATOM 2517 C C . MET A 1 333 ? -19.290 1.765 19.552 1.00 94.44 333 MET A C 1
ATOM 2519 O O . MET A 1 333 ? -20.011 1.634 18.560 1.00 94.44 333 MET A O 1
ATOM 2523 N N . LYS A 1 334 ? -18.528 2.840 19.758 1.00 94.19 334 LYS A N 1
ATOM 2524 C CA . LYS A 1 334 ? -18.357 3.939 18.803 1.00 94.19 334 LYS A CA 1
ATOM 2525 C C . LYS A 1 334 ? -16.920 4.466 18.849 1.00 94.19 334 LYS A C 1
ATOM 2527 O O . LYS A 1 334 ? -16.333 4.463 19.930 1.00 94.19 334 LYS A O 1
ATOM 2532 N N . PRO A 1 335 ? -16.376 4.962 17.728 1.00 94.62 335 PRO A N 1
ATOM 2533 C CA . PRO A 1 335 ? -15.129 5.715 17.746 1.00 94.62 335 PRO A CA 1
ATOM 2534 C C . PRO A 1 335 ? -15.262 6.945 18.644 1.00 94.62 335 PRO A C 1
ATOM 2536 O O . PRO A 1 335 ? -16.325 7.574 18.686 1.00 94.62 335 PRO A O 1
ATOM 2539 N N . ASN A 1 336 ? -14.189 7.281 19.347 1.00 94.38 336 ASN A N 1
ATOM 2540 C CA . ASN A 1 336 ? -14.064 8.510 20.113 1.00 94.38 336 ASN A CA 1
ATOM 2541 C C . ASN A 1 336 ? -12.789 9.229 19.657 1.00 94.38 336 ASN A C 1
ATOM 2543 O O . ASN A 1 336 ? -11.709 8.657 19.697 1.00 94.38 336 ASN A O 1
ATOM 2547 N N . GLY A 1 337 ? -12.913 10.467 19.183 1.00 90.19 337 GLY A N 1
ATOM 2548 C CA . GLY A 1 337 ? -11.778 11.184 18.596 1.00 90.19 337 GLY A CA 1
ATOM 2549 C C . GLY A 1 337 ? -11.319 10.625 17.243 1.00 90.19 337 GLY A C 1
ATOM 2550 O O . GLY A 1 337 ? -12.097 10.003 16.515 1.00 90.19 337 GLY A O 1
ATOM 2551 N N . ASP A 1 338 ? -10.057 10.897 16.912 1.00 89.69 338 ASP A N 1
ATOM 2552 C CA . ASP A 1 338 ? -9.458 10.627 15.604 1.00 89.69 338 ASP A CA 1
ATOM 2553 C C . ASP A 1 338 ? -8.593 9.353 15.614 1.00 89.69 338 ASP A C 1
ATOM 2555 O O . ASP A 1 338 ? -8.042 8.961 16.642 1.00 89.69 338 ASP A O 1
ATOM 2559 N N . LEU A 1 339 ? -8.422 8.731 14.442 1.00 90.25 339 LEU A N 1
ATOM 2560 C CA . LEU A 1 339 ? -7.393 7.711 14.218 1.00 90.25 339 LEU A CA 1
ATOM 2561 C C . LEU A 1 339 ? -6.043 8.406 13.976 1.00 90.25 339 LEU A C 1
ATOM 2563 O O . LEU A 1 339 ? -5.816 8.956 12.896 1.00 90.25 339 LEU A O 1
ATOM 2567 N N . ALA A 1 340 ? -5.154 8.397 14.968 1.00 89.38 340 ALA A N 1
ATOM 2568 C CA . ALA A 1 340 ? -3.895 9.141 14.942 1.00 89.38 340 ALA A CA 1
ATOM 2569 C C . ALA A 1 340 ? -2.684 8.258 14.604 1.00 89.38 340 ALA A C 1
ATOM 2571 O O . ALA A 1 340 ? -2.620 7.105 15.000 1.00 89.38 340 ALA A O 1
ATOM 2572 N N . GLY A 1 341 ? -1.666 8.816 13.941 1.00 85.94 341 GLY A N 1
ATOM 2573 C CA . GLY A 1 341 ? -0.385 8.126 13.713 1.00 85.94 341 GLY A CA 1
ATOM 2574 C C . GLY A 1 341 ? -0.306 7.263 12.452 1.00 85.94 341 GLY A C 1
ATOM 2575 O O . GLY A 1 341 ? 0.632 6.487 12.305 1.00 85.94 341 GLY A O 1
ATOM 2576 N N . LEU A 1 342 ? -1.229 7.442 11.497 1.00 88.44 342 LEU A N 1
ATOM 2577 C CA . LEU A 1 342 ? -1.014 6.970 10.119 1.00 88.44 342 LEU A CA 1
ATOM 2578 C C . LEU A 1 342 ? 0.201 7.658 9.471 1.00 88.44 342 LEU A C 1
ATOM 2580 O O . LEU A 1 342 ? 0.893 7.063 8.650 1.00 88.44 342 LEU A O 1
ATOM 2584 N N . ILE A 1 343 ? 0.456 8.912 9.854 1.00 90.19 343 ILE A N 1
ATOM 2585 C CA . ILE A 1 343 ? 1.660 9.682 9.540 1.00 90.19 343 ILE A CA 1
ATOM 2586 C C . ILE A 1 343 ? 2.017 10.468 10.805 1.00 90.19 343 ILE A C 1
ATOM 2588 O O . ILE A 1 343 ? 1.167 11.174 11.347 1.00 90.19 343 ILE A O 1
ATOM 2592 N N . GLY A 1 344 ? 3.253 10.352 11.283 1.00 90.56 344 GLY A N 1
ATOM 2593 C CA . GLY A 1 344 ? 3.704 11.042 12.490 1.00 90.56 344 GLY A CA 1
ATOM 2594 C C . GLY A 1 344 ? 4.988 10.450 13.060 1.00 90.56 344 GLY A C 1
ATOM 2595 O O . GLY A 1 344 ? 5.541 9.500 12.510 1.00 90.56 344 GLY A O 1
ATOM 2596 N N . THR A 1 345 ? 5.470 11.042 14.153 1.00 92.12 345 THR A N 1
ATOM 2597 C CA . THR A 1 345 ? 6.653 10.569 14.896 1.00 92.12 345 THR A CA 1
ATOM 2598 C C . THR A 1 345 ? 6.300 9.744 16.129 1.00 92.12 345 THR A C 1
ATOM 2600 O O . THR A 1 345 ? 7.157 9.025 16.635 1.00 92.12 345 THR A O 1
ATOM 2603 N N . ASP A 1 346 ? 5.060 9.854 16.605 1.00 91.94 346 ASP A N 1
ATOM 2604 C CA . ASP A 1 346 ? 4.561 9.138 17.776 1.00 91.94 346 ASP A CA 1
ATOM 2605 C C . ASP A 1 346 ? 3.890 7.822 17.364 1.00 91.94 346 ASP A C 1
ATOM 2607 O O . ASP A 1 346 ? 3.454 7.660 16.219 1.00 91.94 346 ASP A O 1
ATOM 2611 N N . PHE A 1 347 ? 3.784 6.878 18.303 1.00 90.56 347 PHE A N 1
ATOM 2612 C CA . PHE A 1 347 ? 2.999 5.665 18.081 1.00 90.56 347 PHE A CA 1
ATOM 2613 C C . PHE A 1 347 ? 1.534 6.027 17.848 1.00 90.56 347 PHE A C 1
ATOM 2615 O O . PHE A 1 347 ? 0.956 6.828 18.584 1.00 90.56 347 PHE A O 1
ATOM 2622 N N . GLY A 1 348 ? 0.937 5.432 16.817 1.00 91.88 348 GLY A N 1
ATOM 2623 C CA . GLY A 1 348 ? -0.463 5.667 16.513 1.00 91.88 348 GLY A CA 1
ATOM 2624 C C . GLY A 1 348 ? -1.385 5.163 17.615 1.00 91.88 348 GLY A C 1
ATOM 2625 O O . GLY A 1 348 ? -1.120 4.147 18.257 1.00 91.88 348 GLY A O 1
ATOM 2626 N N . SER A 1 349 ? -2.499 5.859 17.798 1.00 92.94 349 SER A N 1
ATOM 2627 C CA . SER A 1 349 ? -3.527 5.494 18.765 1.00 92.94 349 SER A CA 1
ATOM 2628 C C . SER A 1 349 ? -4.911 5.915 18.283 1.00 92.94 349 SER A C 1
ATOM 2630 O O . SER A 1 349 ? -5.054 6.767 17.403 1.00 92.94 349 SER A O 1
ATOM 2632 N N . TYR A 1 350 ? -5.936 5.275 18.831 1.00 94.94 350 TYR A N 1
ATOM 2633 C CA . TYR A 1 350 ? -7.335 5.628 18.606 1.00 94.94 350 TYR A CA 1
ATOM 2634 C C . TYR A 1 350 ? -8.165 5.256 19.825 1.00 94.94 350 TYR A C 1
ATOM 2636 O O . TYR A 1 350 ? -7.859 4.287 20.524 1.00 94.94 350 TYR A O 1
ATOM 2644 N N . GLU A 1 351 ? -9.233 6.007 20.086 1.00 95.62 351 GLU A N 1
ATOM 2645 C CA . GLU A 1 351 ? -10.116 5.713 21.208 1.00 95.62 351 GLU A CA 1
ATOM 2646 C C . GLU A 1 351 ? -11.448 5.122 20.750 1.00 95.62 351 GLU A C 1
ATOM 2648 O O . GLU A 1 351 ? -12.020 5.467 19.712 1.00 95.62 351 GLU A O 1
ATOM 2653 N N . ILE A 1 352 ? -11.974 4.226 21.576 1.00 95.81 352 ILE A N 1
ATOM 2654 C CA . ILE A 1 352 ? -13.304 3.651 21.427 1.00 95.81 352 ILE A CA 1
ATOM 2655 C C . ILE A 1 352 ? -14.082 3.944 22.702 1.00 95.81 352 ILE A C 1
ATOM 2657 O O . ILE A 1 352 ? -13.630 3.656 23.812 1.00 95.81 352 ILE A O 1
ATOM 2661 N N . GLN A 1 353 ? -15.286 4.485 22.538 1.00 96.19 353 GLN A N 1
ATOM 2662 C CA . GLN A 1 353 ? -16.256 4.626 23.609 1.00 96.19 353 GLN A CA 1
ATOM 2663 C C . GLN A 1 353 ? -17.283 3.492 23.539 1.00 96.19 353 GLN A C 1
ATOM 2665 O O . GLN A 1 353 ? -17.990 3.323 22.544 1.00 96.19 353 GLN A O 1
ATOM 2670 N N . ALA A 1 354 ? -17.412 2.755 24.635 1.00 96.25 354 ALA A N 1
ATOM 2671 C CA . ALA A 1 354 ? -18.479 1.800 24.868 1.00 96.25 354 ALA A CA 1
ATOM 2672 C C . ALA A 1 354 ? -19.563 2.436 25.742 1.00 96.25 354 ALA A C 1
ATOM 2674 O O . ALA A 1 354 ? -19.281 2.936 26.828 1.00 96.25 354 ALA A O 1
ATOM 2675 N N . THR A 1 355 ? -20.821 2.380 25.320 1.00 96.06 355 THR A N 1
ATOM 2676 C CA . THR A 1 355 ? -21.965 2.688 26.192 1.00 96.06 355 THR A CA 1
ATOM 2677 C C . THR A 1 355 ? -22.605 1.385 26.650 1.00 96.06 355 THR A C 1
ATOM 2679 O O . THR A 1 355 ? -23.078 0.617 25.813 1.00 96.06 355 THR A O 1
ATOM 2682 N N . CYS A 1 356 ? -22.633 1.130 27.958 1.00 95.25 356 CYS A N 1
ATOM 2683 C CA . CYS A 1 356 ? -23.287 -0.044 28.530 1.00 95.25 356 CYS A CA 1
ATOM 2684 C C . CYS A 1 356 ? -24.807 0.139 28.471 1.00 95.25 356 CYS A C 1
ATOM 2686 O O . CYS A 1 356 ? -25.373 1.048 29.079 1.00 95.25 356 CYS A O 1
ATOM 2688 N N . MET A 1 357 ? -25.461 -0.735 27.722 1.00 93.00 357 MET A N 1
ATOM 2689 C CA . MET A 1 357 ? -26.900 -0.777 27.527 1.00 93.00 357 MET A CA 1
ATOM 2690 C C . MET A 1 357 ? -27.535 -1.691 28.574 1.00 93.00 357 MET A C 1
ATOM 2692 O O . MET A 1 357 ? -26.936 -2.668 29.011 1.00 93.00 357 MET A O 1
ATOM 2696 N N . SER A 1 358 ? -28.774 -1.386 28.955 1.00 90.62 358 SER A N 1
ATOM 2697 C CA . SER A 1 358 ? -29.518 -2.217 29.901 1.00 90.62 358 SER A CA 1
ATOM 2698 C C . SER A 1 358 ? -29.850 -3.583 29.291 1.00 90.62 358 SER A C 1
ATOM 2700 O O . SER A 1 358 ? -30.564 -3.663 28.293 1.00 90.62 358 SER A O 1
ATOM 2702 N N . ASP A 1 359 ? -29.435 -4.642 29.973 1.00 89.62 359 ASP A N 1
ATOM 2703 C CA . ASP A 1 359 ? -29.773 -6.047 29.752 1.00 89.62 359 ASP A CA 1
ATOM 2704 C C . ASP A 1 359 ? -30.571 -6.627 30.939 1.00 89.62 359 ASP A C 1
ATOM 2706 O O . ASP A 1 359 ? -30.448 -7.783 31.335 1.00 89.62 359 ASP A O 1
ATOM 2710 N N . ARG A 1 360 ? -31.430 -5.793 31.537 1.00 88.44 360 ARG A N 1
ATOM 2711 C CA . ARG A 1 360 ? -32.261 -6.137 32.705 1.00 88.44 360 ARG A CA 1
ATOM 2712 C C . ARG A 1 360 ? -33.090 -7.415 32.535 1.00 88.44 360 ARG A C 1
ATOM 2714 O O . ARG A 1 360 ? -33.440 -8.040 33.529 1.00 88.44 360 ARG A O 1
ATOM 2721 N N . GLN A 1 361 ? -33.441 -7.780 31.304 1.00 88.25 361 GLN A N 1
ATOM 2722 C CA . GLN A 1 361 ? -34.210 -8.993 31.037 1.00 88.25 361 GLN A CA 1
ATOM 2723 C C . GLN A 1 361 ? -33.438 -10.257 31.434 1.00 88.25 361 GLN A C 1
ATOM 2725 O O . GLN A 1 361 ? -34.030 -11.158 32.024 1.00 88.25 361 GLN A O 1
ATOM 2730 N N . ASN A 1 362 ? -32.138 -10.305 31.140 1.00 87.62 362 ASN A N 1
ATOM 2731 C CA . ASN A 1 362 ? -31.283 -11.451 31.448 1.00 87.62 362 ASN A CA 1
ATOM 2732 C C . ASN A 1 362 ? -30.533 -11.266 32.776 1.00 87.62 362 ASN A C 1
ATOM 2734 O O . ASN A 1 362 ? -30.261 -12.244 33.467 1.00 87.62 362 ASN A O 1
ATOM 2738 N N . HIS A 1 363 ? -30.276 -10.013 33.166 1.00 89.81 363 HIS A N 1
ATOM 2739 C CA . HIS A 1 363 ? -29.561 -9.639 34.386 1.00 89.81 363 HIS A CA 1
ATOM 2740 C C . HIS A 1 363 ? -30.386 -8.634 35.218 1.00 89.81 363 HIS A C 1
ATOM 2742 O O . HIS A 1 363 ? -30.105 -7.432 35.203 1.00 89.81 363 HIS A O 1
ATOM 2748 N N . PRO A 1 364 ? -31.434 -9.080 35.942 1.00 87.62 364 PRO A N 1
ATOM 2749 C CA . PRO A 1 364 ? -32.358 -8.176 36.636 1.00 87.62 364 PRO A CA 1
ATOM 2750 C C . PRO A 1 364 ? -31.702 -7.306 37.715 1.00 87.62 364 PRO A C 1
ATOM 2752 O O . PRO A 1 364 ? -32.084 -6.140 37.876 1.00 87.62 364 PRO A O 1
ATOM 2755 N N . ASP A 1 365 ? -30.715 -7.872 38.412 1.00 89.81 365 ASP A N 1
ATOM 2756 C CA . ASP A 1 365 ? -30.041 -7.258 39.561 1.00 89.81 365 ASP A CA 1
ATOM 2757 C C . ASP A 1 365 ? -28.783 -6.467 39.164 1.00 89.81 365 ASP A C 1
ATOM 2759 O O . ASP A 1 365 ? -28.380 -5.540 39.864 1.00 89.81 365 ASP A O 1
ATOM 2763 N N . GLU A 1 366 ? -28.196 -6.782 38.008 1.00 90.00 366 GLU A N 1
ATOM 2764 C CA . GLU A 1 366 ? -26.965 -6.177 37.486 1.00 90.00 366 GLU A CA 1
ATOM 2765 C C . GLU A 1 366 ? -27.128 -5.796 36.005 1.00 90.00 366 GLU A C 1
ATOM 2767 O O . GLU A 1 366 ? -26.421 -6.299 35.141 1.00 90.00 366 GLU A O 1
ATOM 2772 N N . PRO A 1 367 ? -28.073 -4.903 35.663 1.00 89.06 367 PRO A N 1
ATOM 2773 C CA . PRO A 1 367 ? -28.557 -4.743 34.291 1.00 89.06 367 PRO A CA 1
ATOM 2774 C C . PRO A 1 367 ? -27.540 -4.161 33.308 1.00 89.06 367 PRO A C 1
ATOM 2776 O O . PRO A 1 367 ? -27.794 -4.202 32.114 1.00 89.06 367 PRO A O 1
ATOM 2779 N N . PHE A 1 368 ? -26.426 -3.588 33.761 1.00 91.12 368 PHE A N 1
ATOM 2780 C CA . PHE A 1 368 ? -25.430 -2.982 32.870 1.00 91.12 368 PHE A CA 1
ATOM 2781 C C . PHE A 1 368 ? -24.137 -3.791 32.833 1.00 91.12 368 PHE A C 1
ATOM 2783 O O . PHE A 1 368 ? -23.630 -4.113 31.760 1.00 91.12 368 PHE A O 1
ATOM 2790 N N . TYR A 1 369 ? -23.602 -4.093 34.012 1.00 94.56 369 TYR A N 1
ATOM 2791 C CA . TYR A 1 369 ? -22.344 -4.796 34.190 1.00 94.56 369 TYR A CA 1
ATOM 2792 C C . TYR A 1 369 ? -22.217 -5.298 35.624 1.00 94.56 369 TYR A C 1
ATOM 2794 O O . TYR A 1 369 ? -22.952 -4.854 36.513 1.00 94.56 369 TYR A O 1
ATOM 2802 N N . LYS A 1 370 ? -21.219 -6.150 35.852 1.00 94.25 370 LYS A N 1
ATOM 2803 C CA . LYS A 1 370 ? -20.753 -6.534 37.185 1.00 94.25 370 LYS A CA 1
ATOM 2804 C C . LYS A 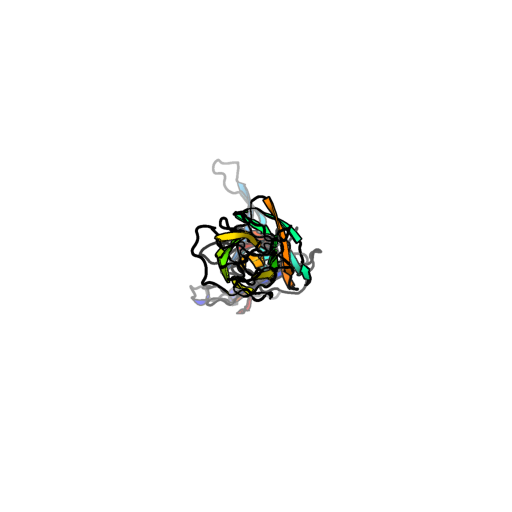1 370 ? -19.244 -6.399 37.298 1.00 94.25 370 LYS A C 1
ATOM 2806 O O . LYS A 1 370 ? -18.520 -6.625 36.332 1.00 94.25 370 LYS A O 1
ATOM 2811 N N . LEU A 1 371 ? -18.778 -6.057 38.495 1.00 92.94 371 LEU A N 1
ATOM 2812 C CA . LEU A 1 371 ? -17.365 -6.073 38.862 1.00 92.94 371 LEU A CA 1
ATOM 2813 C C . LEU A 1 371 ? -17.189 -7.012 40.048 1.00 92.94 371 LEU A C 1
ATOM 2815 O O . LEU A 1 371 ? -17.802 -6.817 41.097 1.00 92.94 371 LEU A O 1
ATOM 2819 N N . VAL A 1 372 ? -16.360 -8.035 39.878 1.00 91.62 372 VAL A N 1
ATOM 2820 C CA . VAL A 1 372 ? -16.135 -9.067 40.891 1.00 91.62 372 VAL A CA 1
ATOM 2821 C C . VAL A 1 372 ? -14.676 -9.038 41.306 1.00 91.62 372 VAL A C 1
ATOM 2823 O O . VAL A 1 372 ? -13.794 -9.225 40.469 1.00 91.62 372 VAL A O 1
ATOM 2826 N N . LYS A 1 373 ? -14.424 -8.825 42.602 1.00 88.75 373 LYS A N 1
ATOM 2827 C CA . LYS A 1 373 ? -13.092 -9.017 43.176 1.00 88.75 373 LYS A CA 1
ATOM 2828 C C . LYS A 1 373 ? -12.792 -10.512 43.212 1.00 88.75 373 LYS A C 1
ATOM 2830 O O . LYS A 1 373 ? -13.503 -11.255 43.887 1.00 88.75 373 LYS A O 1
ATOM 2835 N N . VAL A 1 374 ? -11.765 -10.941 42.490 1.00 85.50 374 VAL A N 1
ATOM 2836 C CA . VAL A 1 374 ? -11.374 -12.356 42.393 1.00 85.50 374 VAL A CA 1
ATOM 2837 C C . VAL A 1 374 ? -10.195 -12.709 43.297 1.00 85.50 374 VAL A C 1
ATOM 2839 O O . VAL A 1 374 ? -10.055 -13.875 43.664 1.00 85.50 374 VAL A O 1
ATOM 2842 N N . GLN A 1 375 ? -9.398 -11.714 43.704 1.00 69.00 375 GLN A N 1
ATOM 2843 C CA . GLN A 1 375 ? -8.265 -11.878 44.618 1.00 69.00 375 GLN A CA 1
ATOM 2844 C C . GLN A 1 375 ? -8.059 -10.638 45.494 1.00 69.00 375 GLN A C 1
ATOM 2846 O O . GLN A 1 375 ? -8.207 -9.501 44.982 1.00 69.00 375 GLN A O 1
#

Radius of gyration: 42.54 Å; chains: 1; bounding box: 84×51×126 Å

Organism: NCBI:txid146817

Sequence (375 aa):
MFNFDLQRFARASGSNAEDLMLGAGTVYFERFTKQGEPTGILHHCGNVDSFNLTTEVTTVSKNSSMTSARELMAEVTTQVAARITMAFTEYDPTNLALGLYGETGVETQDEKDVVDEEYTVSPDSVIRLPYYNIDNVALMAENVVEADIGTAAMTTNSGSDGILTTGGEYTGTETIDYFVRIATGNTDPGDIAGCKFQWTKGSVTGVYSAAIDADGTDQALEDGITVKLVVGVGQNFTANEIYKFTATSASGEYVKGKDYHVYEVEARAGIINIPPTSTIPAESKVKISYHVPAARFPKIMGATAGRIEGRLLFIGDPNRGPCYNGDFWRCSMKPNGDLAGLIGTDFGSYEIQATCMSDRQNHPDEPFYKLVKVQ